Protein AF-0000000075280771 (afdb_homodimer)

Sequence (358 aa):
RLFVLLAMLYSGVSSSIVLQKMYGRITSPNFPNVYPNHKERIWNITVPKGYSVCIYFTHFNLELSYLCEYDYVKLSSGGRTLATLCGKDSTDTEEAPGNKTYVSVDNNLMVVFRSDYSNEKPFTGFEAFYAAEDIDECKQLFGGEPLCNHHCHNYVGGYYCSCRIGYTLHENKRTCTGERLFVLLAMLYSGVSSSIVLQKMYGRITSPNFPNVYPNHKERIWNITVPKGYSVCIYFTHFNLELSYLCEYDYVKLSSGGRTLATLCGKDSTDTEEAPGNKTYVSVDNNLMVVFRSDYSNEKPFTGFEAFYAAEDIDECKQLFGGEPLCNHHCHNYVGGYYCSCRIGYTLHENKRTCTGE

InterPro domains:
  IPR000152 EGF-type aspartate/asparagine hydroxylation site [PS00010] (152-163)
  IPR000742 EGF-like domain [PS01186] (161-176)
  IPR000742 EGF-like domain [SM00181] (137-177)
  IPR000859 CUB domain [PF00431] (19-130)
  IPR000859 CUB domain [PS01180] (13-133)
  IPR000859 CUB domain [SM00042] (13-133)
  IPR000859 CUB domain [cd00041] (23-132)
  IPR001881 EGF-like calcium-binding domain [SM00179] (134-177)
  IPR018097 EGF-like calcium-binding, conserved site [PS01187] (134-161)
  IPR035914 Spermadhesin, CUB domain superfamily [G3DSA:2.60.120.290] (13-135)
  IPR035914 Spermadhesin, CUB domain superfamily [SSF49854] (18-132)
  IPR049883 NOTCH1, EGF-like calcium-binding domain [PF07645] (134-176)

Foldseek 3Di:
DPPPPPPVPPVQDEDEDEAEDQKDKDWAPPPQWFHDASHKYKYKYFYAFQWKKKKAWPDAWADDDFLCPAWWKWKDAPRGTPATAGHRPDDPGHDHRPGHMDIHPGRIMMIMTHHHHDDPDRTRTTMMMMGIDGDFQQPDADVNHGQAPDDWADDRNDIFYDDDPQWDADPVRHDTDGD/DPPPPPPVPPVQDEDEDEAEDQKDKDWAPPPQWFHDASHKYKYKYFYAFQWKKKKAWPDAWADDDFLCPAWWKWKDAPRGTPDTAGHRPDDPGHDHRPGHMDIHPTRIMMIMTHHHHDDPDRTRTTMMMMGIDGDFQQPDADVNHGQAPDDWADDRNDIFYDDDPQWDQDPVRHDTDGD

Radius of gyration: 28.67 Å; Cα contacts (8 Å, |Δi|>4): 886; chains: 2; bounding box: 34×96×98 Å

Solvent-accessible surface area (backbone atoms only — not comparable to full-atom values): 19377 Å² total; per-residue (Å²): 135,84,78,76,76,76,72,72,75,74,71,52,61,70,49,77,45,82,41,68,56,60,52,50,77,49,63,38,64,63,51,81,38,56,43,68,59,39,32,35,42,34,37,43,38,37,44,60,76,39,26,24,39,33,36,34,49,85,39,56,31,39,53,70,41,80,71,33,70,52,27,28,39,35,35,30,27,82,90,36,78,76,44,64,28,19,16,59,61,59,57,98,69,32,40,27,66,63,89,46,73,48,70,33,77,34,33,35,34,36,39,36,38,38,32,40,87,75,73,95,61,88,36,36,28,35,33,33,42,38,20,42,36,69,42,61,56,65,79,40,65,51,96,86,31,66,61,30,71,67,38,61,46,57,32,78,50,35,68,52,49,50,49,55,92,66,37,42,67,39,92,85,52,28,48,60,43,76,112,136,84,80,76,76,74,73,71,75,75,71,51,60,69,48,77,44,82,40,69,58,59,52,50,79,48,64,37,64,63,51,81,39,57,44,68,59,38,33,35,41,35,38,44,38,35,45,60,76,39,24,25,39,34,36,35,49,85,40,57,30,39,52,70,40,80,72,33,70,52,27,30,41,34,36,31,26,82,90,36,78,74,44,62,29,19,17,60,61,59,56,97,73,33,41,28,66,62,90,46,73,46,69,33,80,35,32,36,35,37,41,36,39,37,31,41,86,75,72,96,61,88,36,34,28,35,35,34,41,37,22,42,37,68,41,60,57,64,78,40,65,52,94,86,32,66,60,29,69,65,38,60,45,57,31,78,49,34,68,52,50,49,49,54,90,67,37,40,66,39,94,84,53,28,49,60,42,75,113

pLDDT: mean 92.4, std 13.09, range [40.44, 98.81]

Nearest PDB structures (foldseek):
  1szb-assembly1_B  TM=9.466E-01  e=8.516E-24  Homo sapiens
  5ckm-assembly1_A-2  TM=9.499E-01  e=8.448E-22  Rattus norvegicus
  5cis-assembly1_A-2  TM=9.153E-01  e=1.383E-21  Rattus norvegicus
  4aqb-assembly1_A-2  TM=9.369E-01  e=1.052E-21  Homo sapiens
  3dem-assembly1_A  TM=9.492E-01  e=1.102E-19  Homo sapiens

Structure (mmCIF, N/CA/C/O backbone):
data_AF-0000000075280771-model_v1
#
loop_
_entity.id
_entity.type
_entity.pdbx_description
1 polymer 'Mannan-binding lectin serine protease 2'
#
loop_
_atom_site.group_PDB
_atom_site.id
_atom_site.type_symbol
_atom_site.label_atom_id
_atom_site.label_alt_id
_atom_site.label_comp_id
_atom_site.label_asym_id
_atom_site.label_entity_id
_atom_site.label_seq_id
_atom_site.pdbx_PDB_ins_code
_atom_site.Cartn_x
_atom_site.Cartn_y
_atom_site.Cartn_z
_atom_site.occupancy
_atom_site.B_iso_or_equiv
_atom_site.auth_seq_id
_atom_site.auth_comp_id
_atom_site.auth_asym_id
_atom_site.auth_atom_id
_atom_site.pdbx_PDB_model_num
ATOM 1 N N . ARG A 1 1 ? -1.318 47.344 50.656 1 40.44 1 ARG A N 1
ATOM 2 C CA . ARG A 1 1 ? -1.688 47.312 49.25 1 40.44 1 ARG A CA 1
ATOM 3 C C . ARG A 1 1 ? -1.491 45.906 48.656 1 40.44 1 ARG A C 1
ATOM 5 O O . ARG A 1 1 ? -0.358 45.469 48.469 1 40.44 1 ARG A O 1
ATOM 12 N N . LEU A 1 2 ? -2.391 44.938 49 1 42.03 2 LEU A N 1
ATOM 13 C CA . LEU A 1 2 ? -2.484 43.531 48.562 1 42.03 2 LEU A CA 1
ATOM 14 C C . LEU A 1 2 ? -2.652 43.469 47.031 1 42.03 2 LEU A C 1
ATOM 16 O O . LEU A 1 2 ? -3.65 43.938 46.5 1 42.03 2 LEU A O 1
ATOM 20 N N . PHE A 1 3 ? -1.61 43.469 46.25 1 42.06 3 PHE A N 1
ATOM 21 C CA . PHE A 1 3 ? -1.646 43.219 44.812 1 42.06 3 PHE A CA 1
ATOM 22 C C . PHE A 1 3 ? -2.25 41.844 44.5 1 42.06 3 PHE A C 1
ATOM 24 O O . PHE A 1 3 ? -1.652 40.812 44.781 1 42.06 3 PHE A O 1
ATOM 31 N N . VAL A 1 4 ? -3.555 41.656 44.5 1 44.38 4 VAL A N 1
ATOM 32 C CA . VAL A 1 4 ? -4.211 40.469 43.969 1 44.38 4 VAL A CA 1
ATOM 33 C C . VAL A 1 4 ? -3.82 40.312 42.5 1 44.38 4 VAL A C 1
ATOM 35 O O . VAL A 1 4 ? -4.129 41.156 41.656 1 44.38 4 VAL A O 1
ATOM 38 N N . LEU A 1 5 ? -2.699 39.719 42.219 1 43.78 5 LEU A N 1
ATOM 39 C CA . LEU A 1 5 ? -2.402 39.219 40.906 1 43.78 5 LEU A CA 1
ATOM 40 C C . LEU A 1 5 ? -3.541 38.344 40.375 1 43.78 5 LEU A C 1
ATOM 42 O O . LEU A 1 5 ? -3.826 37.281 40.938 1 43.78 5 LEU A O 1
ATOM 46 N N . LEU A 1 6 ? -4.559 38.938 39.875 1 42.66 6 LEU A N 1
ATOM 47 C CA . LEU A 1 6 ? -5.562 38.219 39.094 1 42.66 6 LEU A CA 1
ATOM 48 C C . LEU A 1 6 ? -4.91 37.438 37.938 1 42.66 6 LEU A C 1
ATOM 50 O O . LEU A 1 6 ? -4.504 38.031 36.938 1 42.66 6 LEU A O 1
ATOM 54 N N . ALA A 1 7 ? -4.262 36.406 38.281 1 45.22 7 ALA A N 1
ATOM 55 C CA . ALA A 1 7 ? -3.936 35.469 37.219 1 45.22 7 ALA A CA 1
ATOM 56 C C . ALA A 1 7 ? -5.18 35.125 36.406 1 45.22 7 ALA A C 1
ATOM 58 O O . ALA A 1 7 ? -6.082 34.438 36.906 1 45.22 7 AL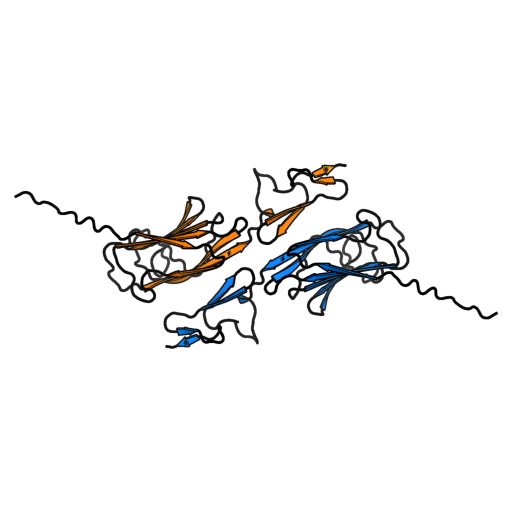A A O 1
ATOM 59 N N . MET A 1 8 ? -5.613 35.969 35.531 1 42.88 8 MET A N 1
ATOM 60 C CA . MET A 1 8 ? -6.602 35.531 34.562 1 42.88 8 MET A CA 1
ATOM 61 C C . MET A 1 8 ? -6.223 34.156 33.969 1 42.88 8 MET A C 1
ATOM 63 O O . MET A 1 8 ? -5.141 34 33.406 1 42.88 8 MET A O 1
ATOM 67 N N . LEU A 1 9 ? -6.578 33.094 34.531 1 44.91 9 LEU A N 1
ATOM 68 C CA . LEU A 1 9 ? -6.566 31.766 33.938 1 44.91 9 LEU A CA 1
ATOM 69 C C . LEU A 1 9 ? -7.133 31.828 32.5 1 44.91 9 LEU A C 1
ATOM 71 O O . LEU A 1 9 ? -8.344 31.953 32.312 1 44.91 9 LEU A O 1
ATOM 75 N N . TYR A 1 10 ? -6.492 32.562 31.547 1 47.56 10 TYR A N 1
ATOM 76 C CA . TYR A 1 10 ? -6.883 32.375 30.156 1 47.56 10 TYR A CA 1
ATOM 77 C C . TYR A 1 10 ? -7.059 30.875 29.844 1 47.56 10 TYR A C 1
ATOM 79 O O . TYR A 1 10 ? -6.09 30.125 29.859 1 47.56 10 TYR A O 1
ATOM 87 N N . SER A 1 11 ? -8.078 30.281 30.281 1 51.38 11 SER A N 1
ATOM 88 C CA . SER A 1 11 ? -8.453 28.922 29.891 1 51.38 11 SER A CA 1
ATOM 89 C C . SER A 1 11 ? -8.273 28.719 28.391 1 51.38 11 SER A C 1
ATOM 91 O O . SER A 1 11 ? -9.039 29.25 27.594 1 51.38 11 SER A O 1
ATOM 93 N N . GLY A 1 12 ? -7.094 28.734 27.953 1 61.47 12 GLY A N 1
ATOM 94 C CA . GLY A 1 12 ? -6.926 28.359 26.547 1 61.47 12 GLY A CA 1
ATOM 95 C C . GLY A 1 12 ? -7.926 27.328 26.078 1 61.47 12 GLY A C 1
ATOM 96 O O . GLY A 1 12 ? -8.344 26.469 26.859 1 61.47 12 GLY A O 1
ATOM 97 N N . VAL A 1 13 ? -8.867 27.578 25.141 1 76.81 13 VAL A N 1
ATOM 98 C CA . VAL A 1 13 ? -9.906 26.719 24.578 1 76.81 13 VAL A CA 1
ATOM 99 C C . VAL A 1 13 ? -9.258 25.531 23.859 1 76.81 13 VAL A C 1
ATOM 101 O O . VAL A 1 13 ? -8.461 25.719 22.938 1 76.81 13 VAL A O 1
ATOM 104 N N . SER A 1 14 ? -9.117 24.391 24.516 1 86.38 14 SER A N 1
ATOM 105 C CA . SER A 1 14 ? -8.688 23.125 23.922 1 86.38 14 SER A CA 1
ATOM 106 C C . SER A 1 14 ? -9.852 22.406 23.25 1 86.38 14 SER A C 1
ATOM 108 O O . SER A 1 14 ? -10.969 22.406 23.766 1 86.38 14 SER A O 1
ATOM 110 N N . SER A 1 15 ? -9.648 22.047 21.938 1 92.94 15 SER A N 1
ATOM 111 C CA . SER A 1 15 ? -10.648 21.25 21.219 1 92.94 15 SER A CA 1
ATOM 112 C C . SER A 1 15 ? -10.039 20 20.625 1 92.94 15 SER A C 1
ATOM 114 O O . SER A 1 15 ? -8.859 19.984 20.25 1 92.94 15 SER A O 1
ATOM 116 N N . SER A 1 16 ? -10.797 18.984 20.641 1 95.06 16 SER A N 1
ATOM 117 C CA . SER A 1 16 ? -10.344 17.703 20.078 1 95.06 16 SER A CA 1
ATOM 118 C C . SER A 1 16 ? -11.258 17.234 18.953 1 95.06 16 SER A C 1
ATOM 120 O O . SER A 1 16 ? -12.477 17.375 19.031 1 95.06 16 SER A O 1
ATOM 122 N N . ILE A 1 17 ? -10.641 16.797 17.891 1 96.56 17 ILE A N 1
ATOM 123 C CA . ILE A 1 17 ? -11.359 16.28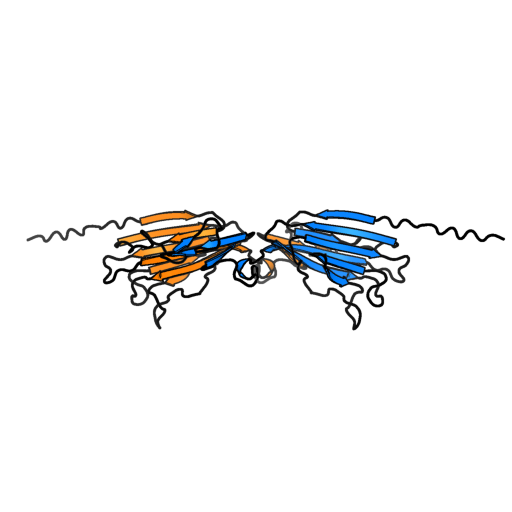1 16.734 1 96.56 17 ILE A CA 1
ATOM 124 C C . ILE A 1 17 ? -10.977 14.82 16.484 1 96.56 17 ILE A C 1
ATOM 126 O O . ILE A 1 17 ? -9.797 14.469 16.531 1 96.56 17 ILE A O 1
ATOM 130 N N . VAL A 1 18 ? -11.969 14.008 16.297 1 97 18 VAL A N 1
ATOM 131 C CA . VAL A 1 18 ? -11.734 12.602 15.984 1 97 18 VAL A CA 1
ATOM 132 C C . VAL A 1 18 ? -11.914 12.367 14.492 1 97 18 VAL A C 1
ATOM 134 O O . VAL A 1 18 ? -12.953 12.727 13.922 1 97 18 VAL A O 1
ATOM 137 N N . LEU A 1 19 ? -10.875 11.852 13.891 1 97.75 19 LEU A N 1
ATOM 138 C CA . LEU A 1 19 ? -10.906 11.531 12.469 1 97.75 19 LEU A CA 1
ATOM 139 C C . LEU A 1 19 ? -10.758 10.031 12.25 1 97.75 19 LEU A C 1
ATOM 141 O O . LEU A 1 19 ? -9.75 9.438 12.648 1 97.75 19 LEU A O 1
ATOM 145 N N . GLN A 1 20 ? -11.727 9.43 11.508 1 97.88 20 GLN A N 1
ATOM 146 C CA . GLN A 1 20 ? -11.727 7.977 11.359 1 97.88 20 GLN A CA 1
ATOM 147 C C . GLN A 1 20 ? -11.742 7.574 9.883 1 97.88 20 GLN A C 1
ATOM 149 O O . GLN A 1 20 ? -11.93 6.402 9.555 1 97.88 20 GLN A O 1
ATOM 154 N N . LYS A 1 21 ? -11.562 8.57 9.039 1 97.56 21 LYS A N 1
ATOM 155 C CA . LYS A 1 21 ? -11.523 8.273 7.609 1 97.56 21 LYS A CA 1
ATOM 156 C C . LYS A 1 21 ? -10.156 7.746 7.188 1 97.56 21 LYS A C 1
ATOM 158 O O . LYS A 1 21 ? -9.164 7.945 7.891 1 97.56 21 LYS A O 1
ATOM 163 N N . MET A 1 22 ? -10.07 7.121 6.023 1 97.75 22 MET A N 1
ATOM 164 C CA . MET A 1 22 ? -8.852 6.5 5.512 1 97.75 22 MET A CA 1
ATOM 165 C C . MET A 1 22 ? -7.867 7.555 5.02 1 97.75 22 MET A C 1
ATOM 167 O O . MET A 1 22 ? -6.695 7.254 4.777 1 97.75 22 MET A O 1
ATOM 171 N N . TYR A 1 23 ? -8.414 8.703 4.758 1 98.44 23 TYR A N 1
ATOM 172 C CA . TYR A 1 23 ? -7.594 9.844 4.359 1 98.44 23 TYR A CA 1
ATOM 173 C C . TYR A 1 23 ? -8.289 11.156 4.695 1 98.44 23 TYR A C 1
ATOM 175 O O . TYR A 1 23 ? -9.492 11.188 4.965 1 98.44 23 TYR A O 1
ATOM 183 N N . GLY A 1 24 ? -7.422 12.195 4.75 1 98.19 24 GLY A N 1
ATOM 184 C CA . GLY A 1 24 ? -8.055 13.461 5.094 1 98.19 24 GLY A CA 1
ATOM 185 C C . GLY A 1 24 ? -7.078 14.617 5.129 1 98.19 24 GLY A C 1
ATOM 186 O O . GLY A 1 24 ? -5.906 14.461 4.781 1 98.19 24 GLY A O 1
ATOM 187 N N . ARG A 1 25 ? -7.695 15.781 5.469 1 98 25 ARG A N 1
ATOM 188 C CA . ARG A 1 25 ? -7 17.062 5.52 1 98 25 ARG A CA 1
ATOM 189 C C . ARG A 1 25 ? -7.113 17.688 6.906 1 98 25 ARG A C 1
ATOM 191 O O . ARG A 1 25 ? -8.18 17.656 7.523 1 98 25 ARG A O 1
ATOM 198 N N . ILE A 1 26 ? -5.973 18.188 7.383 1 98.25 26 ILE A N 1
ATOM 199 C CA . ILE A 1 26 ? -5.938 18.906 8.648 1 98.25 26 ILE A CA 1
ATOM 200 C C . ILE A 1 26 ? -5.297 20.281 8.445 1 98.25 26 ILE A C 1
ATOM 202 O O . ILE A 1 26 ? -4.293 20.406 7.746 1 98.25 26 ILE A O 1
ATOM 206 N N . THR A 1 27 ? -5.914 21.266 9.125 1 98.44 27 THR A N 1
ATOM 207 C CA . THR A 1 27 ? -5.328 22.594 9.055 1 98.44 27 THR A CA 1
ATOM 208 C C . THR A 1 27 ? -5.328 23.266 10.422 1 98.44 27 THR A C 1
ATOM 210 O O . THR A 1 27 ? -6.133 22.922 11.289 1 98.44 27 THR A O 1
ATOM 213 N N . SER A 1 28 ? -4.391 24.203 10.586 1 98.25 28 SER A N 1
ATOM 214 C CA . SER A 1 28 ? -4.434 25.031 11.781 1 98.25 28 SER A CA 1
ATOM 215 C C . SER A 1 28 ? -5.703 25.875 11.828 1 98.25 28 SER A C 1
ATOM 217 O O . SER A 1 28 ? -6.332 26.109 10.797 1 98.25 28 SER A O 1
ATOM 219 N N . PRO A 1 29 ? -6.051 26.297 13.055 1 96.81 29 PRO A N 1
ATOM 220 C CA . PRO A 1 29 ? -7.223 27.172 13.148 1 96.81 29 PRO A CA 1
ATOM 221 C C . PRO A 1 29 ? -7.098 28.422 12.281 1 96.81 29 PRO A C 1
ATOM 223 O O . PRO A 1 29 ? -6.055 29.078 12.289 1 96.81 29 PRO A O 1
ATOM 226 N N . ASN A 1 30 ? -8.141 28.766 11.445 1 96.56 30 ASN A N 1
ATOM 227 C CA . ASN A 1 30 ? -8.258 29.969 10.617 1 96.56 30 ASN A CA 1
ATOM 228 C C . ASN A 1 30 ? -7.43 29.844 9.344 1 96.56 30 ASN A C 1
ATOM 230 O O . ASN A 1 30 ? -7.371 30.781 8.547 1 96.56 30 ASN A O 1
ATOM 234 N N . PHE A 1 31 ? -6.844 28.781 9.109 1 97.44 31 PHE A N 1
ATOM 235 C CA . PHE A 1 31 ? -6.055 28.609 7.891 1 97.44 31 PHE A CA 1
ATOM 236 C C . PHE A 1 31 ? -6.883 28.938 6.656 1 97.44 31 PHE A C 1
ATOM 238 O O . PHE A 1 31 ? -8.039 28.531 6.551 1 97.44 31 PHE A O 1
ATOM 245 N N . PRO A 1 32 ? -6.355 29.594 5.711 1 96.75 32 PRO A N 1
ATOM 246 C CA . PRO A 1 32 ? -4.961 29.984 5.477 1 96.75 32 PRO A CA 1
ATOM 247 C C . PRO A 1 32 ? -4.598 31.328 6.105 1 96.75 32 PRO A C 1
ATOM 249 O O . PRO A 1 32 ? -3.535 31.875 5.816 1 96.75 32 PRO A O 1
ATOM 252 N N . ASN A 1 33 ? -5.504 31.844 6.91 1 97 33 ASN A N 1
ATOM 253 C CA . ASN A 1 33 ? -5.199 33.062 7.637 1 97 33 ASN A CA 1
ATOM 254 C C . ASN A 1 33 ? -4.332 32.781 8.867 1 97 33 ASN A C 1
ATOM 256 O O . ASN A 1 33 ? -4.043 31.625 9.172 1 97 33 ASN A O 1
ATOM 260 N N . VAL A 1 34 ? -3.957 33.875 9.555 1 96.88 34 VAL A N 1
ATOM 261 C CA . VAL A 1 34 ? -3.105 33.781 10.734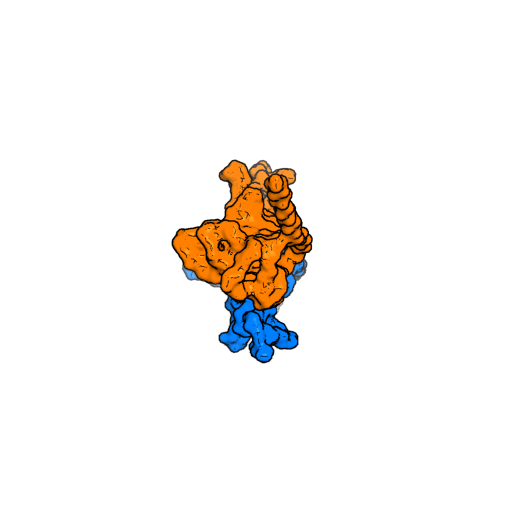 1 96.88 34 VAL A CA 1
ATOM 262 C C . VAL A 1 34 ? -3.814 32.969 11.82 1 96.88 34 VAL A C 1
ATOM 264 O O . VAL A 1 34 ? -5.008 33.188 12.07 1 96.88 34 VAL A O 1
ATOM 267 N N . TYR A 1 35 ? -3.033 32.031 12.477 1 97.06 35 TYR A N 1
ATOM 268 C CA . TYR A 1 35 ? -3.648 31.266 13.547 1 97.06 35 TYR A CA 1
ATOM 269 C C . TYR A 1 35 ? -3.693 32.062 14.844 1 97.06 35 TYR A C 1
ATOM 271 O O . TYR A 1 35 ? -2.83 32.906 15.086 1 97.06 35 TYR A O 1
ATOM 279 N N . PRO A 1 36 ? -4.727 31.781 15.711 1 95.19 36 PRO A N 1
ATOM 280 C CA . PRO A 1 36 ? -4.895 32.562 16.953 1 95.19 36 PRO A CA 1
ATOM 281 C C . PRO A 1 36 ? -3.895 32.156 18.031 1 95.19 36 PRO A C 1
ATOM 283 O O . PRO A 1 36 ? -3.289 31.094 17.953 1 95.19 36 PRO A O 1
ATOM 286 N N . ASN A 1 37 ? -3.777 33.031 19.047 1 94.5 37 ASN A N 1
ATOM 287 C CA . ASN A 1 37 ? -2.965 32.75 20.219 1 94.5 37 ASN A CA 1
ATOM 288 C C . ASN A 1 37 ? -3.746 31.969 21.266 1 94.5 37 ASN A C 1
ATOM 290 O O . ASN A 1 37 ? -4.977 31.906 21.219 1 94.5 37 ASN A O 1
ATOM 294 N N . HIS A 1 38 ? -2.938 31.344 22.109 1 93.94 38 HIS A N 1
ATOM 295 C CA . HIS A 1 38 ? -3.516 30.625 23.234 1 93.94 38 HIS A CA 1
ATOM 296 C C . HIS A 1 38 ? -4.535 29.594 22.766 1 93.94 38 HIS A C 1
ATOM 298 O O . HIS A 1 38 ? -5.66 29.547 23.266 1 93.94 38 HIS A O 1
ATOM 304 N N . LYS A 1 39 ? -4.148 28.844 21.828 1 94.94 39 LYS A N 1
ATOM 305 C CA . LYS A 1 39 ? -5.035 27.828 21.266 1 94.94 39 LYS A CA 1
ATOM 306 C C . LYS A 1 39 ? -4.391 26.453 21.312 1 94.94 39 LYS A C 1
ATOM 308 O O . LYS A 1 39 ? -3.168 26.328 21.188 1 94.94 39 LYS A O 1
ATOM 313 N N . GLU A 1 40 ? -5.156 25.5 21.594 1 96.5 40 GLU A N 1
ATOM 314 C CA . GLU A 1 40 ? -4.758 24.094 21.5 1 96.5 40 GLU A CA 1
ATOM 315 C C . GLU A 1 40 ? -5.793 23.281 20.734 1 96.5 40 GLU A C 1
ATOM 317 O O . GLU A 1 40 ? -6.988 23.359 21.016 1 96.5 40 GLU A O 1
ATOM 322 N N . ARG A 1 41 ? -5.363 22.609 19.719 1 97.75 41 ARG A N 1
ATOM 323 C CA . ARG A 1 41 ? -6.215 21.719 18.938 1 97.75 41 ARG A CA 1
ATOM 324 C C . ARG A 1 41 ? -5.586 20.344 18.812 1 97.75 41 ARG A C 1
ATOM 326 O O . ARG A 1 41 ? -4.406 20.219 18.469 1 97.75 41 ARG A O 1
ATOM 333 N N . ILE A 1 42 ? -6.418 19.328 19.047 1 98.12 42 ILE A N 1
ATOM 334 C CA . ILE A 1 42 ? -5.934 17.953 19 1 98.12 42 ILE A CA 1
ATOM 335 C C . ILE A 1 42 ? -6.727 17.156 17.969 1 98.12 42 ILE A C 1
ATOM 337 O O . ILE A 1 42 ? -7.961 17.156 17.984 1 98.12 42 ILE A O 1
ATOM 341 N N . TRP A 1 43 ? -6.027 16.578 17.047 1 98.56 43 TRP A N 1
ATOM 342 C CA . TRP A 1 43 ? -6.629 15.625 16.125 1 98.56 43 TRP A CA 1
ATOM 343 C C . TRP A 1 43 ? -6.227 14.195 16.484 1 98.56 43 TRP A C 1
ATOM 345 O O . TRP A 1 43 ? -5.039 13.875 16.531 1 98.56 43 TRP A O 1
ATOM 355 N N . ASN A 1 44 ? -7.211 13.445 16.719 1 98.44 44 ASN A N 1
ATOM 356 C CA . ASN A 1 44 ? -7.004 12.016 16.906 1 98.44 44 ASN A CA 1
ATOM 357 C C . ASN A 1 44 ? -7.402 11.219 15.672 1 98.44 44 ASN A C 1
ATOM 359 O O . ASN A 1 44 ? -8.586 10.984 15.43 1 98.44 44 ASN A O 1
ATOM 363 N N . ILE A 1 45 ? -6.387 10.82 14.93 1 98.69 45 ILE A N 1
ATOM 364 C CA . ILE A 1 45 ? -6.617 10.102 13.688 1 98.69 45 ILE A CA 1
ATOM 365 C C . ILE A 1 45 ? -6.527 8.594 13.938 1 98.69 45 ILE A C 1
ATOM 367 O O . ILE A 1 45 ? -5.539 8.109 14.5 1 98.69 45 ILE A O 1
ATOM 371 N N . THR A 1 46 ? -7.57 7.891 13.555 1 98.44 46 THR A N 1
ATOM 372 C CA . THR A 1 46 ? -7.582 6.438 13.695 1 98.44 46 THR A CA 1
ATOM 373 C C . THR A 1 46 ? -7.992 5.773 12.383 1 98.44 46 THR A C 1
ATOM 375 O O . THR A 1 46 ? -8.992 6.152 11.773 1 98.44 46 THR A O 1
ATOM 378 N N . VAL A 1 47 ? -7.156 4.84 11.938 1 98.38 47 VAL A N 1
ATOM 379 C CA . VAL A 1 47 ? -7.48 4.012 10.781 1 98.38 47 VAL A CA 1
ATOM 380 C C . VAL A 1 47 ? -7.648 2.557 11.219 1 98.38 47 VAL A C 1
ATOM 382 O O . VAL A 1 47 ? -7.355 2.207 12.367 1 98.38 47 VAL A O 1
ATOM 385 N N . PRO A 1 48 ? -8.18 1.723 10.383 1 97.5 48 PRO A N 1
ATOM 386 C CA . PRO A 1 48 ? -8.406 0.33 10.773 1 97.5 48 PRO A CA 1
ATOM 387 C C . PRO A 1 48 ? -7.105 -0.406 11.102 1 97.5 48 PRO A C 1
ATOM 389 O O . PRO A 1 48 ? -6.035 -0.019 10.625 1 97.5 48 PRO A O 1
ATOM 392 N N . LYS A 1 49 ? -7.285 -1.442 11.953 1 96.56 49 LYS A N 1
ATOM 393 C CA . LYS A 1 49 ? -6.137 -2.312 12.195 1 96.56 49 LYS A CA 1
ATOM 394 C C . LYS A 1 49 ? -5.566 -2.844 10.883 1 96.56 49 LYS A C 1
ATOM 396 O O . LYS A 1 49 ? -6.312 -3.117 9.938 1 96.56 49 LYS A O 1
ATOM 401 N N . GLY A 1 50 ? -4.238 -2.988 10.828 1 96.12 50 GLY A N 1
ATOM 402 C CA . GLY A 1 50 ? -3.582 -3.428 9.609 1 96.12 50 GLY A CA 1
ATOM 403 C C . GLY A 1 50 ? -3.062 -2.279 8.766 1 96.12 50 GLY A C 1
ATOM 404 O O . GLY A 1 50 ? -2.414 -2.498 7.738 1 96.12 50 GLY A O 1
ATOM 405 N N . TYR A 1 51 ? -3.391 -1.073 9.211 1 97.75 51 TYR A N 1
ATOM 406 C CA . TYR A 1 51 ? -2.912 0.125 8.531 1 97.75 51 TYR A CA 1
ATOM 407 C C . TYR A 1 51 ? -2.146 1.027 9.484 1 97.75 51 TYR A C 1
ATOM 409 O O . TYR A 1 51 ? -2.359 0.976 10.703 1 97.75 51 TYR A O 1
ATOM 417 N N . SER A 1 52 ? -1.262 1.805 8.914 1 97.62 52 SER A N 1
ATOM 418 C CA . SER A 1 52 ? -0.646 2.93 9.609 1 97.62 52 SER A CA 1
ATOM 419 C C . SER A 1 52 ? -1.089 4.262 9.016 1 97.62 52 SER A C 1
ATOM 421 O O . SER A 1 52 ? -1.637 4.297 7.91 1 97.62 52 SER A O 1
ATOM 423 N N . VAL A 1 53 ? -0.935 5.289 9.781 1 98.56 53 VAL A N 1
ATOM 424 C CA . VAL A 1 53 ? -1.289 6.621 9.305 1 98.56 53 VAL A CA 1
ATOM 425 C C . VAL A 1 53 ? -0.047 7.32 8.758 1 98.56 53 VAL A C 1
ATOM 427 O O . VAL A 1 53 ? 0.962 7.445 9.453 1 98.56 53 VAL A O 1
ATOM 430 N N . CYS A 1 54 ? -0.124 7.719 7.57 1 98.5 54 CYS A N 1
ATOM 431 C CA . CYS A 1 54 ? 0.916 8.523 6.938 1 98.5 54 CYS A CA 1
ATOM 432 C C . CYS A 1 54 ? 0.478 9.977 6.812 1 98.5 54 CYS A C 1
ATOM 434 O O . CYS A 1 54 ? -0.643 10.258 6.383 1 98.5 54 CYS A O 1
ATOM 436 N N . ILE A 1 55 ? 1.37 10.898 7.219 1 98.75 55 ILE A N 1
ATOM 437 C CA . ILE A 1 55 ? 0.971 12.297 7.172 1 98.75 55 ILE A CA 1
ATOM 438 C C . ILE A 1 55 ? 2.123 13.148 6.641 1 98.75 55 ILE A C 1
ATOM 440 O O . ILE A 1 55 ? 3.293 12.828 6.871 1 98.75 55 ILE A O 1
ATOM 444 N N . TYR A 1 56 ? 1.836 14.156 5.91 1 98.69 56 TYR A N 1
ATOM 445 C CA . TYR A 1 56 ? 2.809 15.117 5.418 1 98.69 56 TYR A CA 1
ATOM 446 C C . TYR A 1 56 ? 2.189 16.516 5.305 1 98.69 56 TYR A C 1
ATOM 448 O O . TYR A 1 56 ? 0.967 16.656 5.371 1 98.69 56 TYR A O 1
ATOM 456 N N . PHE A 1 57 ? 3.074 17.469 5.18 1 98.69 57 PHE A N 1
ATOM 457 C CA . PHE A 1 57 ? 2.615 18.859 5.211 1 98.69 57 PHE A CA 1
ATOM 458 C C . PHE A 1 57 ? 2.855 19.531 3.869 1 98.69 57 PHE A C 1
ATOM 460 O O . PHE A 1 57 ? 3.943 19.438 3.301 1 98.69 57 PHE A O 1
ATOM 467 N N . THR A 1 58 ? 1.782 20.219 3.387 1 98 58 THR A N 1
ATOM 468 C CA . THR A 1 58 ? 1.931 20.969 2.145 1 98 58 THR A CA 1
ATOM 469 C C . THR A 1 58 ? 2.203 22.438 2.43 1 98 58 THR A C 1
ATOM 471 O O . THR A 1 58 ? 2.641 23.172 1.544 1 98 58 THR A O 1
ATOM 474 N N . HIS A 1 59 ? 1.896 22.844 3.584 1 98 59 HIS A N 1
ATOM 475 C CA . HIS A 1 59 ? 2.189 24.188 4.07 1 98 59 HIS A CA 1
ATOM 476 C C . HIS A 1 59 ? 2.541 24.172 5.555 1 98 59 HIS A C 1
ATOM 478 O O . HIS A 1 59 ? 1.884 23.484 6.344 1 98 59 HIS A O 1
ATOM 484 N N . PHE A 1 60 ? 3.605 24.922 5.855 1 98.5 60 PHE A N 1
ATOM 485 C CA . PHE A 1 60 ? 3.996 24.984 7.258 1 98.5 60 PHE A CA 1
ATOM 486 C C . PHE A 1 60 ? 4.703 26.297 7.578 1 98.5 60 PHE A C 1
ATOM 488 O O . PHE A 1 60 ? 5.789 26.562 7.059 1 98.5 60 PHE A O 1
ATOM 495 N N . ASN A 1 61 ? 4.047 27.062 8.398 1 97.75 61 ASN A N 1
ATOM 496 C CA . ASN A 1 61 ? 4.547 28.375 8.789 1 97.75 61 ASN A CA 1
ATOM 497 C C . ASN A 1 61 ? 4.164 28.703 10.234 1 97.75 61 ASN A C 1
ATOM 499 O O . ASN A 1 61 ? 3.189 29.422 10.477 1 97.75 61 ASN A O 1
ATOM 503 N N . LEU A 1 62 ? 5 28.25 11.164 1 97.94 62 LEU A N 1
ATOM 504 C CA . LEU A 1 62 ? 4.773 28.5 12.586 1 97.94 62 LEU A CA 1
ATOM 505 C C . LEU A 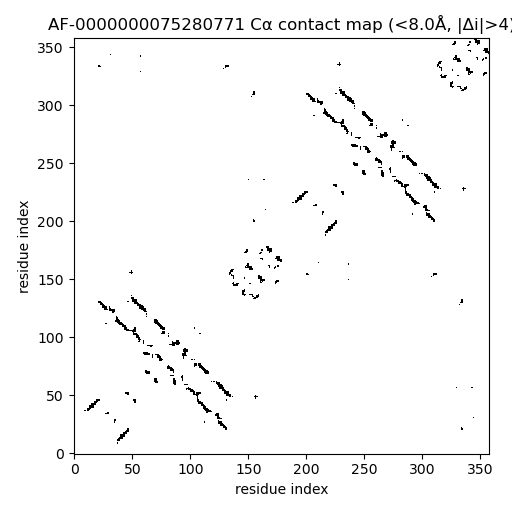1 62 ? 5.902 29.344 13.172 1 97.94 62 LEU A C 1
ATOM 507 O O . LEU A 1 62 ? 6.996 29.406 12.609 1 97.94 62 LEU A O 1
ATOM 511 N N . GLU A 1 63 ? 5.629 29.922 14.305 1 97.06 63 GLU A N 1
ATOM 512 C CA . GLU A 1 63 ? 6.645 30.688 15.008 1 97.06 63 GLU A CA 1
ATOM 513 C C . GLU A 1 63 ? 7.836 29.828 15.391 1 97.06 63 GLU A C 1
ATOM 515 O O . GLU A 1 63 ? 7.668 28.75 15.977 1 97.06 63 GLU A O 1
ATOM 520 N N . LEU A 1 64 ? 8.984 30.266 15.023 1 95.69 64 LEU A N 1
ATOM 521 C CA . LEU A 1 64 ? 10.211 29.562 15.391 1 95.69 64 LEU A CA 1
ATOM 522 C C . LEU A 1 64 ? 10.586 29.844 16.844 1 95.69 64 LEU A C 1
ATOM 524 O O . LEU A 1 64 ? 10.5 30.984 17.297 1 95.69 64 LEU A O 1
ATOM 528 N N . SER A 1 65 ? 10.883 28.844 17.578 1 95.12 65 SER A N 1
ATOM 529 C CA . SER A 1 65 ? 11.367 29 18.953 1 95.12 65 SER A CA 1
ATOM 530 C C . SER A 1 65 ? 12.344 27.891 19.312 1 95.12 65 SER A C 1
ATOM 532 O O . SER A 1 65 ? 12.305 26.797 18.734 1 95.12 65 SER A O 1
ATOM 534 N N . TYR A 1 66 ? 13.18 28.172 20.25 1 95.25 66 TYR A N 1
ATOM 535 C CA . TYR A 1 66 ? 14.156 27.188 20.703 1 95.25 66 TYR A CA 1
ATOM 536 C C . TYR A 1 66 ? 13.477 25.906 21.188 1 95.25 66 TYR A C 1
ATOM 538 O O . TYR A 1 66 ? 12.57 25.969 22.016 1 95.25 66 TYR A O 1
ATOM 546 N N . LEU A 1 67 ? 13.758 24.797 20.562 1 95.19 67 LEU A N 1
ATOM 547 C CA . LEU A 1 67 ? 13.25 23.469 20.875 1 95.19 67 LEU A CA 1
ATOM 548 C C . LEU A 1 67 ? 11.734 23.406 20.703 1 95.19 67 LEU A C 1
ATOM 550 O O . LEU A 1 67 ? 11.078 22.547 21.281 1 95.19 67 LEU A O 1
ATOM 554 N N . CYS A 1 68 ? 11.18 24.391 19.922 1 96.62 68 CYS A N 1
ATOM 555 C CA . CYS A 1 68 ? 9.75 24.469 19.656 1 96.62 68 CYS A CA 1
ATOM 556 C C . CYS A 1 68 ? 8.961 24.531 20.953 1 96.62 68 CYS A C 1
ATOM 558 O O . CYS A 1 68 ? 7.984 23.797 21.141 1 96.62 68 CYS A O 1
ATOM 560 N N . GLU A 1 69 ? 9.391 25.453 21.859 1 94.88 69 GLU A N 1
ATOM 561 C CA . GLU A 1 69 ? 8.789 25.562 23.188 1 94.88 69 GLU A CA 1
ATOM 562 C C . GLU A 1 69 ? 7.543 26.438 23.156 1 94.88 69 GLU A C 1
ATOM 564 O O . GLU A 1 69 ? 6.727 26.391 24.078 1 94.88 69 GLU A O 1
ATOM 569 N N . TYR A 1 70 ? 7.422 27.281 22.156 1 95.06 70 TYR A N 1
ATOM 570 C CA . TYR A 1 70 ? 6.273 28.172 22.062 1 95.06 70 TYR A CA 1
ATOM 571 C C . TYR A 1 70 ? 5.191 27.578 21.156 1 95.06 70 TYR A C 1
ATOM 573 O O . TYR A 1 70 ? 4.461 26.672 21.578 1 95.06 70 TYR A O 1
ATOM 581 N N . ASP A 1 71 ? 5.117 27.984 19.891 1 97.44 71 ASP A N 1
ATOM 582 C CA . ASP A 1 71 ? 4.148 27.375 18.984 1 97.44 71 ASP A CA 1
ATOM 583 C C . ASP A 1 71 ? 4.711 26.109 18.344 1 97.44 71 ASP A C 1
ATOM 585 O O . ASP A 1 71 ? 5.863 26.094 17.891 1 97.44 71 ASP A O 1
ATOM 589 N N . TYR A 1 72 ? 3.844 25.031 18.344 1 98.38 72 TYR A N 1
ATOM 590 C CA . TYR A 1 72 ? 4.363 23.812 17.734 1 98.38 72 TYR A CA 1
ATOM 591 C C . TYR A 1 72 ? 3.227 22.922 17.266 1 98.38 72 TYR A C 1
ATOM 593 O O . TYR A 1 72 ? 2.072 23.109 17.656 1 98.38 72 TYR A O 1
ATOM 601 N N . VAL A 1 73 ? 3.586 22.047 16.375 1 98.75 73 VAL A N 1
ATOM 602 C CA . VAL A 1 73 ? 2.789 20.875 16.031 1 98.75 73 VAL A CA 1
ATOM 603 C C . VAL A 1 73 ? 3.504 19.609 16.5 1 98.75 73 VAL A C 1
ATOM 605 O O . VAL A 1 73 ? 4.668 19.391 16.156 1 98.75 73 VAL A O 1
ATOM 608 N N . LYS A 1 74 ? 2.863 18.828 17.25 1 98.62 74 LYS A N 1
ATOM 609 C CA . LYS A 1 74 ? 3.449 17.609 17.766 1 98.62 74 LYS A CA 1
ATOM 610 C C . LYS A 1 74 ? 2.73 16.375 17.219 1 98.62 74 LYS A C 1
ATOM 612 O O . LYS A 1 74 ? 1.498 16.312 17.234 1 98.62 74 LYS A O 1
ATOM 617 N N . LEU A 1 75 ? 3.492 15.461 16.703 1 98.81 75 LEU A N 1
ATOM 618 C CA . LEU A 1 75 ? 2.992 14.172 16.234 1 98.81 75 LEU A CA 1
ATOM 619 C C . LEU A 1 75 ? 3.361 13.062 17.203 1 98.81 75 LEU A C 1
ATOM 621 O O . LEU A 1 75 ? 4.527 12.914 17.578 1 98.81 75 LEU A O 1
ATOM 625 N N . SER A 1 76 ? 2.363 12.359 17.609 1 98.62 76 SER A N 1
ATOM 626 C CA . SER A 1 76 ? 2.621 11.258 18.547 1 98.62 76 SER A CA 1
ATOM 627 C C . SER A 1 76 ? 1.862 10 18.125 1 98.62 76 SER A C 1
ATOM 629 O O . SER A 1 76 ? 0.757 10.086 17.594 1 98.62 76 SER A O 1
ATOM 631 N N . SER A 1 77 ? 2.455 8.875 18.359 1 98.06 77 SER A N 1
ATOM 632 C CA . SER A 1 77 ? 1.876 7.57 18.078 1 98.06 77 SER A CA 1
ATOM 633 C C . SER A 1 77 ? 2.465 6.488 18.984 1 98.06 77 SER A C 1
ATOM 635 O O . SER A 1 77 ? 3.666 6.488 19.25 1 98.06 77 SER A O 1
ATOM 637 N N . GLY A 1 78 ? 1.648 5.547 19.391 1 94.38 78 GLY A N 1
ATOM 638 C CA . GLY A 1 78 ? 2.123 4.449 20.219 1 94.38 78 GLY A CA 1
ATOM 639 C C . GLY A 1 78 ? 2.713 4.906 21.547 1 94.38 78 GLY A C 1
ATOM 640 O O . GLY A 1 78 ? 3.682 4.32 22.031 1 94.38 78 GLY A O 1
ATOM 641 N N . GLY A 1 79 ? 2.338 6.051 22 1 92.56 79 GLY A N 1
ATOM 642 C CA . GLY A 1 79 ? 2.812 6.566 23.266 1 92.56 79 GLY A CA 1
ATOM 643 C C . GLY A 1 79 ? 4.129 7.312 23.156 1 92.56 79 GLY A C 1
ATOM 644 O O . GLY A 1 79 ? 4.707 7.715 24.172 1 92.56 79 GLY A O 1
ATOM 645 N N . ARG A 1 80 ? 4.559 7.422 21.891 1 95.81 80 ARG A N 1
ATOM 646 C CA . ARG A 1 80 ? 5.824 8.117 21.688 1 95.81 80 ARG A CA 1
ATOM 647 C C . ARG A 1 80 ? 5.637 9.352 20.812 1 95.81 80 ARG A C 1
ATOM 649 O O . ARG A 1 80 ? 4.75 9.375 19.953 1 95.81 80 ARG A O 1
ATOM 656 N N . THR A 1 81 ? 6.484 10.312 21.078 1 97.69 81 THR A N 1
ATOM 657 C CA . THR A 1 81 ? 6.5 11.492 20.219 1 97.69 81 THR A CA 1
ATOM 658 C C . THR A 1 81 ? 7.312 11.234 18.953 1 97.69 81 THR A C 1
ATOM 660 O O . THR A 1 81 ? 8.484 10.852 19.031 1 97.69 81 THR A O 1
ATOM 663 N N . LEU A 1 82 ? 6.672 11.391 17.844 1 97.94 82 LEU A N 1
ATOM 664 C CA . LEU A 1 82 ? 7.355 11.188 16.578 1 97.94 82 LEU A CA 1
ATOM 665 C C . LEU A 1 82 ? 8.141 12.43 16.172 1 97.94 82 LEU A C 1
ATOM 667 O O . LEU A 1 82 ? 9.258 12.328 15.664 1 97.94 82 LEU A O 1
ATOM 671 N N . ALA A 1 83 ? 7.508 13.547 16.391 1 97.94 83 ALA A N 1
ATOM 672 C CA . ALA A 1 83 ? 8.148 14.805 16.016 1 97.94 83 ALA A CA 1
ATOM 673 C C . ALA A 1 83 ? 7.465 15.984 16.688 1 97.94 83 ALA A C 1
ATOM 675 O O . ALA A 1 83 ? 6.273 15.93 17 1 97.94 83 ALA A O 1
ATOM 676 N N . THR A 1 84 ? 8.203 16.938 17.016 1 98.56 84 THR A N 1
ATOM 677 C CA . THR A 1 84 ? 7.73 18.266 17.406 1 98.56 84 THR A CA 1
ATOM 678 C C . THR A 1 84 ? 8.219 19.328 16.422 1 98.56 84 THR A C 1
ATOM 680 O O . THR A 1 84 ? 9.422 19.547 16.281 1 98.56 84 THR A O 1
ATOM 683 N N . LEU A 1 85 ? 7.281 19.922 15.773 1 98.75 85 LEU A N 1
ATOM 684 C CA . LEU A 1 85 ? 7.625 20.719 14.602 1 98.75 85 LEU A CA 1
ATOM 685 C C . LEU A 1 85 ? 7.328 22.203 14.844 1 98.75 85 LEU A C 1
ATOM 687 O O . LEU A 1 85 ? 6.316 22.547 15.461 1 98.75 85 LEU A O 1
ATOM 691 N N . CYS A 1 86 ? 8.18 23.031 14.414 1 98.38 86 CYS A N 1
ATOM 692 C CA . CYS A 1 86 ? 7.957 24.469 14.445 1 98.38 86 CYS A CA 1
ATOM 693 C C . CYS A 1 86 ? 8.789 25.172 13.375 1 98.38 86 CYS A C 1
ATOM 695 O O . CYS A 1 86 ? 9.625 24.547 12.719 1 98.38 86 CYS A O 1
ATOM 697 N N . GLY A 1 87 ? 8.445 26.469 13.094 1 97.44 87 GLY A N 1
ATOM 698 C CA . GLY A 1 87 ? 9.188 27.266 12.125 1 97.44 87 GLY A CA 1
ATOM 699 C C . GLY A 1 87 ? 8.828 26.938 10.688 1 97.44 87 GLY A C 1
ATOM 700 O O . GLY A 1 87 ? 8.016 26.047 10.43 1 97.44 87 GLY A O 1
ATOM 701 N N . LYS A 1 88 ? 9.352 27.672 9.797 1 96.25 88 LYS A N 1
ATOM 702 C CA . LYS A 1 88 ? 9.164 27.438 8.367 1 96.25 88 LYS A CA 1
ATOM 703 C C . LYS A 1 88 ? 10.242 26.516 7.816 1 96.25 88 LYS A C 1
ATOM 705 O O . LYS A 1 88 ? 9.945 25.625 7.012 1 96.25 88 LYS A O 1
ATOM 710 N N . ASP A 1 89 ? 11.445 26.734 8.297 1 96.38 89 ASP A N 1
ATOM 711 C CA . ASP A 1 89 ? 12.594 25.938 7.898 1 96.38 89 ASP A CA 1
ATOM 712 C C . ASP A 1 89 ? 13.297 25.328 9.117 1 96.38 89 ASP A C 1
ATOM 714 O O . ASP A 1 89 ? 13.328 25.953 10.18 1 96.38 89 ASP A O 1
ATOM 718 N N . SER A 1 90 ? 13.844 24.078 8.836 1 95.56 90 SER A N 1
ATOM 719 C CA . SER A 1 90 ? 14.586 23.438 9.922 1 95.56 90 SER A CA 1
ATOM 720 C C . SER A 1 90 ? 15.883 24.188 10.211 1 95.56 90 SER A C 1
ATOM 722 O O . SER A 1 90 ? 16.469 24.797 9.312 1 95.56 90 SER A O 1
ATOM 724 N N . THR A 1 91 ? 16.234 24.188 11.398 1 95.75 91 THR A N 1
ATOM 725 C CA . THR A 1 91 ? 17.531 24.672 11.844 1 95.75 91 THR A CA 1
ATOM 726 C C . THR A 1 91 ? 18.297 23.562 12.57 1 95.75 91 THR A C 1
ATOM 728 O O . THR A 1 91 ? 17.906 22.391 12.523 1 95.75 91 THR A O 1
ATOM 731 N N . ASP A 1 92 ? 19.375 23.875 13.258 1 94.06 92 ASP A N 1
ATOM 732 C CA . ASP A 1 92 ? 20.188 22.906 13.992 1 94.06 92 ASP A CA 1
ATOM 733 C C . ASP A 1 92 ? 19.422 22.359 15.195 1 94.06 92 ASP A C 1
ATOM 735 O O . ASP A 1 92 ? 19.656 21.234 15.641 1 94.06 92 ASP A O 1
ATOM 739 N N . THR A 1 93 ? 18.469 23.203 15.633 1 95 93 THR A N 1
ATOM 740 C CA . THR A 1 93 ? 17.828 22.828 16.891 1 95 93 THR A CA 1
ATOM 741 C C . THR A 1 93 ? 16.328 22.562 16.672 1 95 93 THR A C 1
ATOM 743 O O . THR A 1 93 ? 15.703 21.844 17.453 1 95 93 THR A O 1
ATOM 746 N N . GLU A 1 94 ? 15.797 23.172 15.664 1 96 94 GLU A N 1
ATOM 747 C CA . GLU A 1 94 ? 14.359 23.047 15.422 1 96 94 GLU A CA 1
ATOM 748 C C . GLU A 1 94 ? 14.086 22.266 14.141 1 96 94 GLU A C 1
ATOM 750 O O . GLU A 1 94 ? 14.836 22.344 13.172 1 96 94 GLU A O 1
ATOM 755 N N . GLU A 1 95 ? 13.008 21.516 14.25 1 97.19 95 GLU A N 1
ATOM 756 C CA . GLU A 1 95 ? 12.617 20.734 13.086 1 97.19 95 GLU A CA 1
ATOM 757 C C . GLU A 1 95 ? 11.359 21.297 12.43 1 97.19 95 GLU A C 1
ATOM 759 O O . GLU A 1 95 ? 10.359 21.562 13.109 1 97.19 95 GLU A O 1
ATOM 764 N N . ALA A 1 96 ? 11.398 21.594 11.172 1 98.25 96 ALA A N 1
ATOM 765 C CA . ALA A 1 96 ? 10.258 21.812 10.289 1 98.25 96 ALA A CA 1
ATOM 766 C C . ALA A 1 96 ? 10.008 20.609 9.391 1 98.25 96 ALA A C 1
ATOM 768 O O . ALA A 1 96 ? 10.938 19.859 9.07 1 98.25 96 ALA A O 1
ATOM 769 N N . PRO A 1 97 ? 8.773 20.391 8.969 1 97.81 97 PRO A N 1
ATOM 770 C CA . PRO A 1 97 ? 8.469 19.141 8.281 1 97.81 97 PRO A CA 1
ATOM 771 C C . PRO A 1 97 ? 9.133 19.047 6.902 1 97.81 97 PRO A C 1
ATOM 773 O O . PRO A 1 97 ? 9.609 17.984 6.512 1 97.81 97 PRO A O 1
ATOM 776 N N . GLY A 1 98 ? 9.227 20.25 6.207 1 96.19 98 GLY A N 1
ATOM 777 C CA . GLY A 1 98 ? 9.727 20.172 4.84 1 96.19 98 GLY A CA 1
ATOM 778 C C . GLY A 1 98 ? 8.922 19.234 3.957 1 96.19 98 GLY A C 1
ATOM 779 O O . GLY A 1 98 ? 7.695 19.344 3.889 1 96.19 98 GLY A O 1
ATOM 780 N N . ASN A 1 99 ? 9.68 18.344 3.248 1 95.69 99 ASN A N 1
ATOM 781 C CA . ASN A 1 99 ? 9 17.391 2.375 1 95.69 99 ASN A CA 1
ATOM 782 C C . ASN A 1 99 ? 8.914 16 3.016 1 95.69 99 ASN A C 1
ATOM 784 O O . ASN A 1 99 ? 8.688 15.008 2.326 1 95.69 99 ASN A O 1
ATOM 788 N N . LYS A 1 100 ? 9.062 15.977 4.336 1 97.31 100 LYS A N 1
ATOM 789 C CA . LYS A 1 100 ? 9.086 14.703 5.043 1 97.31 100 LYS A CA 1
ATOM 790 C C . LYS A 1 100 ? 7.672 14.133 5.191 1 97.31 100 LYS A C 1
ATOM 792 O O . LYS A 1 100 ? 6.703 14.883 5.281 1 97.31 100 LYS A O 1
ATOM 797 N N . THR A 1 101 ? 7.66 12.836 5.156 1 98.31 101 THR A N 1
ATOM 798 C CA . THR A 1 101 ? 6.449 12.102 5.496 1 98.31 101 THR A CA 1
ATOM 799 C C . THR A 1 101 ? 6.617 11.375 6.828 1 98.31 101 THR A C 1
ATOM 801 O O . THR A 1 101 ? 7.668 10.781 7.094 1 98.31 101 THR A O 1
ATOM 804 N N . TYR A 1 102 ? 5.656 11.484 7.676 1 98.44 102 TYR A N 1
ATOM 805 C CA . TYR A 1 102 ? 5.691 10.82 8.977 1 98.44 102 TYR A CA 1
ATOM 806 C C . TYR A 1 102 ? 4.711 9.656 9.016 1 98.44 102 TYR A C 1
ATOM 808 O O . TYR A 1 102 ? 3.58 9.766 8.531 1 98.44 102 TYR A O 1
ATOM 816 N N . VAL A 1 103 ? 5.16 8.57 9.586 1 98.25 103 VAL A N 1
ATOM 817 C CA . VAL A 1 103 ? 4.336 7.371 9.633 1 98.25 103 VAL A CA 1
ATOM 818 C C . VAL A 1 103 ? 4.113 6.945 11.078 1 98.25 103 VAL A C 1
ATOM 820 O O . VAL A 1 103 ? 5.062 6.895 11.867 1 98.25 103 VAL A O 1
ATOM 823 N N . SER A 1 104 ? 2.908 6.652 11.406 1 98.31 104 SER A N 1
ATOM 824 C CA . SER A 1 104 ? 2.574 6.242 12.773 1 98.31 104 SER A CA 1
ATOM 825 C C . SER A 1 104 ? 3.117 4.852 13.078 1 98.31 104 SER A C 1
ATOM 827 O O . SER A 1 104 ? 3.35 4.055 12.164 1 98.31 104 SER A O 1
ATOM 829 N N . VAL A 1 105 ? 3.303 4.59 14.328 1 93.69 105 VAL A N 1
ATOM 830 C CA . VAL A 1 105 ? 3.799 3.291 14.773 1 93.69 105 VAL A CA 1
ATOM 831 C C . VAL A 1 105 ? 2.682 2.254 14.695 1 93.69 105 VAL A C 1
ATOM 833 O O . VAL A 1 105 ? 2.914 1.109 14.305 1 93.69 105 VAL A O 1
ATOM 836 N N . ASP A 1 106 ? 1.485 2.682 15.094 1 92.94 106 ASP A N 1
ATOM 837 C CA . ASP A 1 106 ? 0.293 1.843 15.023 1 92.94 106 ASP A CA 1
ATOM 838 C C . ASP A 1 106 ? -0.792 2.5 14.172 1 92.94 106 ASP A C 1
ATOM 840 O O . ASP A 1 106 ? -0.494 3.311 13.297 1 92.94 106 ASP A O 1
ATOM 844 N N . ASN A 1 107 ? -2.068 2.068 14.414 1 97.69 107 ASN A N 1
ATOM 845 C CA . ASN A 1 107 ? -3.133 2.568 13.547 1 97.69 107 ASN A CA 1
ATOM 846 C C . ASN A 1 107 ? -3.695 3.891 14.062 1 97.69 107 ASN A C 1
ATOM 848 O O . ASN A 1 107 ? -4.816 4.27 13.711 1 97.69 107 ASN A O 1
ATOM 852 N N . ASN A 1 108 ? -2.902 4.586 14.961 1 98.06 108 ASN A N 1
ATOM 853 C CA . ASN A 1 108 ? -3.354 5.848 15.539 1 98.06 108 ASN A CA 1
ATOM 854 C C . ASN A 1 108 ? -2.275 6.926 15.438 1 98.06 108 ASN A C 1
ATOM 856 O O . ASN A 1 108 ? -1.095 6.648 15.648 1 98.06 108 ASN A O 1
ATOM 860 N N . LEU A 1 109 ? -2.674 8.109 15.203 1 98.75 109 LEU A N 1
ATOM 861 C CA . LEU A 1 109 ? -1.791 9.273 15.18 1 98.75 109 LEU A CA 1
ATOM 862 C C . LEU A 1 109 ? -2.459 10.477 15.836 1 98.75 109 LEU A C 1
ATOM 864 O O . LEU A 1 109 ? -3.592 10.828 15.5 1 98.75 109 LEU A O 1
ATOM 868 N N . MET A 1 110 ? -1.84 10.969 16.766 1 98.69 110 MET A N 1
ATOM 869 C CA . MET A 1 110 ? -2.33 12.172 17.422 1 98.69 110 MET A CA 1
ATOM 870 C C . MET A 1 110 ? -1.55 13.398 16.953 1 98.69 110 MET A C 1
ATOM 872 O O . MET A 1 110 ? -0.319 13.414 17.016 1 98.69 110 MET A O 1
ATOM 876 N N . VAL A 1 111 ? -2.221 14.383 16.5 1 98.81 111 VAL A N 1
ATOM 877 C CA . VAL A 1 111 ? -1.634 15.648 16.078 1 98.81 111 VAL A CA 1
ATOM 878 C C . VAL A 1 111 ? -2.082 16.766 17.016 1 98.81 111 VAL A C 1
ATOM 880 O O . VAL A 1 111 ? -3.281 17 17.188 1 98.81 111 VAL A O 1
ATOM 883 N N . VAL A 1 112 ? -1.155 17.406 17.594 1 98.44 112 VAL A N 1
ATOM 884 C CA . VAL A 1 112 ? -1.473 18.484 18.531 1 98.44 112 VAL A CA 1
ATOM 885 C C . VAL A 1 112 ? -0.896 19.797 18.016 1 98.44 112 VAL A C 1
ATOM 887 O O . VAL A 1 112 ? 0.302 19.891 17.734 1 98.44 112 VAL A O 1
ATOM 890 N N . PHE A 1 113 ? -1.761 20.719 17.891 1 98.62 113 PHE A N 1
ATOM 891 C CA . PHE A 1 113 ? -1.328 22.094 17.672 1 98.62 113 PHE A CA 1
ATOM 892 C C . PHE A 1 113 ? -1.486 22.938 18.938 1 98.62 113 PHE A C 1
ATOM 894 O O . PHE A 1 113 ? -2.547 22.922 19.562 1 98.62 113 PHE A O 1
ATOM 901 N N . ARG A 1 114 ? -0.397 23.656 19.203 1 97.44 114 ARG A N 1
ATOM 902 C CA . ARG A 1 114 ? -0.442 24.547 20.344 1 97.44 114 ARG A CA 1
ATOM 903 C C . ARG A 1 114 ? 0.222 25.891 20.031 1 97.44 114 ARG A C 1
ATOM 905 O O . ARG A 1 114 ? 1.319 25.922 19.469 1 97.44 114 ARG A O 1
ATOM 912 N N . SER A 1 115 ? -0.517 26.938 20.359 1 96.62 115 SER A N 1
ATOM 913 C CA . SER A 1 115 ? 0.055 28.281 20.25 1 96.62 115 SER A CA 1
ATOM 914 C C . SER A 1 115 ? 0.125 28.953 21.625 1 96.62 115 SER A C 1
ATOM 916 O O . SER A 1 115 ? -0.783 28.812 22.438 1 96.62 115 SER A O 1
ATOM 918 N N . ASP A 1 116 ? 1.185 29.688 21.844 1 92.81 116 ASP A N 1
ATOM 919 C CA . ASP A 1 116 ? 1.351 30.375 23.125 1 92.81 116 ASP A CA 1
ATOM 920 C C . ASP A 1 116 ? 0.656 31.734 23.109 1 92.81 116 ASP A C 1
ATOM 922 O O . ASP A 1 116 ? -0.292 31.953 22.344 1 92.81 116 ASP A O 1
ATOM 926 N N . TYR A 1 117 ? 1.055 32.75 24.016 1 87.44 117 TYR A N 1
ATOM 927 C CA . TYR A 1 117 ? 0.302 33.969 24.328 1 87.44 117 TYR A CA 1
ATOM 928 C C . TYR A 1 117 ? 0.533 35.031 23.25 1 87.44 117 TYR A C 1
ATOM 930 O O . TYR A 1 117 ? -0.265 35.969 23.109 1 87.44 117 TYR A O 1
ATOM 938 N N . SER A 1 118 ? 1.583 34.969 22.422 1 83.94 118 SER A N 1
ATOM 939 C CA . SER A 1 118 ? 1.784 36.031 21.469 1 83.94 118 SER A CA 1
ATOM 940 C C . SER A 1 118 ? 2.643 35.562 20.297 1 83.94 118 SER A C 1
ATOM 942 O O . SER A 1 118 ? 3.471 34.656 20.438 1 83.94 118 SER A O 1
ATOM 944 N N . ASN A 1 119 ? 2.297 36.125 19.062 1 82 119 ASN A N 1
ATOM 945 C CA . ASN A 1 119 ? 3.131 36 17.875 1 82 119 ASN A CA 1
ATOM 946 C C . ASN A 1 119 ? 3.66 37.344 17.406 1 82 119 ASN A C 1
ATOM 948 O O . ASN A 1 119 ? 2.91 38.312 17.328 1 82 119 ASN A O 1
ATOM 952 N N . GLU A 1 120 ? 4.906 37.375 17.156 1 84.31 120 GLU A N 1
ATOM 953 C CA . GLU A 1 120 ? 5.516 38.625 16.688 1 84.31 120 GLU A CA 1
ATOM 954 C C . GLU A 1 120 ? 5.246 38.844 15.211 1 84.31 120 GLU A C 1
ATOM 956 O O . GLU A 1 120 ? 5.398 39.969 14.711 1 84.31 120 GLU A O 1
ATOM 961 N N . LYS A 1 121 ? 4.988 37.844 14.484 1 92.19 121 LYS A N 1
ATOM 962 C CA . LYS A 1 121 ? 4.734 37.906 13.047 1 92.19 121 LYS A CA 1
ATOM 963 C C . LYS A 1 121 ? 3.441 37.156 12.688 1 92.19 121 LYS A C 1
ATOM 965 O O . LYS A 1 121 ? 2.949 36.344 13.469 1 92.19 121 LYS A O 1
ATOM 970 N N . PRO A 1 122 ? 2.85 37.531 11.531 1 94.25 122 PRO A N 1
ATOM 971 C CA . PRO A 1 122 ? 1.618 36.875 11.094 1 94.25 122 P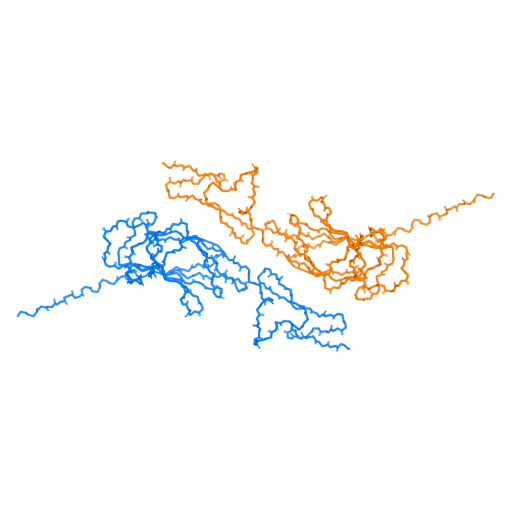RO A CA 1
ATOM 972 C C . PRO A 1 122 ? 1.869 35.469 10.523 1 94.25 122 PRO A C 1
ATOM 974 O O . PRO A 1 122 ? 1.916 35.281 9.305 1 94.25 122 PRO A O 1
ATOM 977 N N . PHE A 1 123 ? 1.922 34.5 11.305 1 96.88 123 PHE A N 1
ATOM 978 C CA . PHE A 1 123 ? 2.145 33.125 10.891 1 96.88 123 PHE A CA 1
ATOM 979 C C . PHE A 1 123 ? 0.843 32.469 10.43 1 96.88 123 PHE A C 1
ATOM 981 O O . PHE A 1 123 ? -0.167 32.531 11.133 1 96.88 123 PHE A O 1
ATOM 988 N N . THR A 1 124 ? 0.872 31.734 9.312 1 96.44 124 THR A N 1
ATOM 989 C CA . THR A 1 124 ? -0.353 31.281 8.664 1 96.44 124 THR A CA 1
ATOM 990 C C . THR A 1 124 ? -0.671 29.844 9.055 1 96.44 124 THR A C 1
ATOM 992 O O . THR A 1 124 ? -1.689 29.297 8.633 1 96.44 124 THR A O 1
ATOM 995 N N . GLY A 1 125 ? 0.161 29.219 9.781 1 98.19 125 GLY A N 1
ATOM 996 C CA . GLY A 1 125 ? -0.147 27.891 10.297 1 98.19 125 GLY A CA 1
ATOM 997 C C . GLY A 1 125 ? 0.309 26.781 9.383 1 98.19 125 GLY A C 1
ATOM 998 O O . GLY A 1 125 ? 1.446 26.781 8.906 1 98.19 125 GLY A O 1
ATOM 999 N N . PHE A 1 126 ? -0.568 25.75 9.305 1 98.75 126 PHE A N 1
ATOM 1000 C CA . PHE A 1 126 ? -0.132 24.594 8.531 1 98.75 126 PHE A CA 1
ATOM 1001 C C . PHE A 1 126 ? -1.315 23.922 7.855 1 98.75 126 PHE A C 1
ATOM 1003 O O . PHE A 1 126 ? -2.469 24.172 8.211 1 98.75 126 PHE A O 1
ATOM 1010 N N . GLU A 1 127 ? -1.011 23.188 6.816 1 98.69 127 GLU A N 1
ATOM 1011 C CA . GLU A 1 127 ? -1.898 22.266 6.109 1 98.69 127 GLU A CA 1
ATOM 1012 C C . GLU A 1 127 ? -1.255 20.891 5.945 1 98.69 127 GLU A C 1
ATOM 1014 O O . GLU A 1 127 ? -0.117 20.781 5.484 1 98.69 127 GLU A O 1
ATOM 1019 N N . ALA A 1 128 ? -1.942 19.891 6.402 1 98.81 128 ALA A N 1
ATOM 1020 C CA . ALA A 1 128 ? -1.413 18.531 6.328 1 98.81 128 ALA A CA 1
ATOM 1021 C C . ALA A 1 128 ? -2.439 17.578 5.73 1 98.81 128 ALA A C 1
ATOM 1023 O O . ALA A 1 128 ? -3.646 17.812 5.824 1 98.81 128 ALA A O 1
ATOM 1024 N N . PHE A 1 129 ? -1.923 16.578 5.113 1 98.75 129 PHE A N 1
ATOM 1025 C CA . PHE A 1 129 ? -2.75 15.508 4.574 1 98.75 129 PHE A CA 1
ATOM 1026 C C . PHE A 1 129 ? -2.295 14.156 5.113 1 98.75 129 PHE A C 1
ATOM 1028 O O . PHE A 1 129 ? -1.096 13.906 5.234 1 98.75 129 PHE A O 1
ATOM 1035 N N . TYR A 1 130 ? -3.271 13.328 5.441 1 98.81 130 TYR A N 1
ATOM 1036 C CA . TYR A 1 130 ? -2.926 11.984 5.895 1 98.81 130 TYR A CA 1
ATOM 1037 C C . TYR A 1 130 ? -3.639 10.93 5.059 1 98.81 130 TYR A C 1
ATOM 1039 O O . TYR A 1 130 ? -4.66 11.211 4.426 1 98.81 130 TYR A O 1
ATOM 1047 N N . ALA A 1 131 ? -3.059 9.727 5.055 1 98.69 131 ALA A N 1
ATOM 1048 C CA . ALA A 1 131 ? -3.65 8.562 4.398 1 98.69 131 ALA A CA 1
ATOM 1049 C C . ALA A 1 131 ? -3.236 7.27 5.098 1 98.69 131 ALA A C 1
ATOM 1051 O O . ALA A 1 131 ? -2.107 7.152 5.582 1 98.69 131 ALA A O 1
ATOM 1052 N N . ALA A 1 132 ? -4.176 6.352 5.066 1 98.38 132 ALA A N 1
ATOM 1053 C CA . ALA A 1 132 ? -3.859 5.016 5.562 1 98.38 132 ALA A CA 1
ATOM 1054 C C . ALA A 1 132 ? -2.914 4.289 4.609 1 98.38 132 ALA A C 1
ATOM 1056 O O . ALA A 1 132 ? -3.064 4.375 3.389 1 98.38 132 ALA A O 1
ATOM 1057 N N . GLU A 1 133 ? -1.976 3.682 5.211 1 96.94 133 GLU A N 1
ATOM 1058 C CA . GLU A 1 133 ? -1.053 2.848 4.449 1 96.94 133 GLU A CA 1
ATOM 1059 C C . GLU A 1 133 ? -1.033 1.418 4.98 1 96.94 133 GLU A C 1
ATOM 1061 O O . GLU A 1 133 ? -0.97 1.202 6.191 1 96.94 133 GLU A O 1
ATOM 1066 N N . ASP A 1 134 ? -1.102 0.474 4.047 1 96.81 134 ASP A N 1
ATOM 1067 C CA . ASP A 1 134 ? -1.08 -0.925 4.465 1 96.81 134 ASP A CA 1
ATOM 1068 C C . ASP A 1 134 ? 0.229 -1.269 5.172 1 96.81 134 ASP A C 1
ATOM 1070 O O . ASP A 1 134 ? 1.309 -0.897 4.707 1 96.81 134 ASP A O 1
ATOM 1074 N N . ILE A 1 135 ? 0.093 -1.968 6.266 1 95.38 135 ILE A N 1
ATOM 1075 C CA . ILE A 1 135 ? 1.259 -2.514 6.953 1 95.38 135 ILE A CA 1
ATOM 1076 C C . ILE A 1 135 ? 1.581 -3.9 6.398 1 95.38 135 ILE A C 1
ATOM 1078 O O . ILE A 1 135 ? 0.684 -4.73 6.223 1 95.38 135 ILE A O 1
ATOM 1082 N N . ASP A 1 136 ? 2.867 -4.117 6.09 1 94.88 136 ASP A N 1
ATOM 1083 C CA . ASP A 1 136 ? 3.275 -5.473 5.734 1 94.88 136 ASP A CA 1
ATOM 1084 C C . ASP A 1 136 ? 3.6 -6.293 6.977 1 94.88 136 ASP A C 1
ATOM 1086 O O . ASP A 1 136 ? 4.742 -6.312 7.434 1 94.88 136 ASP A O 1
ATOM 1090 N N . GLU A 1 137 ? 2.725 -6.977 7.441 1 94.62 137 GLU A N 1
ATOM 1091 C CA . GLU A 1 137 ? 2.85 -7.742 8.68 1 94.62 137 GLU A CA 1
ATOM 1092 C C . GLU A 1 137 ? 3.912 -8.828 8.547 1 94.62 137 GLU A C 1
ATOM 1094 O O . GLU A 1 137 ? 4.5 -9.25 9.547 1 94.62 137 GLU A O 1
ATOM 1099 N N . CYS A 1 138 ? 4.125 -9.219 7.316 1 95.62 138 CYS A N 1
ATOM 1100 C CA . CYS A 1 138 ? 5.066 -10.312 7.082 1 95.62 138 CYS A CA 1
ATOM 1101 C C . CYS A 1 138 ? 6.5 -9.859 7.344 1 95.62 138 CYS A C 1
ATOM 1103 O O . CYS A 1 138 ? 7.398 -10.688 7.488 1 95.62 138 CYS A O 1
ATOM 1105 N N . LYS A 1 139 ? 6.719 -8.609 7.371 1 93.5 139 LYS A N 1
ATOM 1106 C CA . LYS A 1 139 ? 8.047 -8.062 7.645 1 93.5 139 LYS A CA 1
ATOM 1107 C C . LYS A 1 139 ? 8.25 -7.848 9.141 1 93.5 139 LYS A C 1
ATOM 1109 O O . LYS A 1 139 ? 9.352 -7.496 9.57 1 93.5 139 LYS A O 1
ATOM 1114 N N . GLN A 1 140 ? 7.242 -8.023 9.867 1 88.31 140 GLN A N 1
ATOM 1115 C CA . GLN A 1 140 ? 7.328 -7.828 11.305 1 88.31 140 GLN A CA 1
ATOM 1116 C C . GLN A 1 140 ? 7.672 -9.133 12.023 1 88.31 140 GLN A C 1
ATOM 1118 O O . GLN A 1 140 ? 7.445 -10.219 11.484 1 88.31 140 GLN A O 1
ATOM 1123 N N . LEU A 1 141 ? 8.273 -8.977 13.172 1 86.31 141 LEU A N 1
ATOM 1124 C CA . LEU A 1 141 ? 8.609 -10.141 13.984 1 86.31 141 LEU A CA 1
ATOM 1125 C C . LEU A 1 141 ? 7.625 -10.289 15.141 1 86.31 141 LEU A C 1
ATOM 1127 O O . LEU A 1 141 ? 7.086 -9.297 15.641 1 86.31 141 LEU A O 1
ATOM 1131 N N . PHE A 1 142 ? 7.312 -11.469 15.43 1 81.62 142 PHE A N 1
ATOM 1132 C CA . PHE A 1 142 ? 6.508 -11.82 16.594 1 81.62 142 PHE A CA 1
ATOM 1133 C C . PHE A 1 142 ? 7.352 -12.523 17.641 1 81.62 142 PHE A C 1
ATOM 1135 O O . PHE A 1 142 ? 7.668 -13.711 17.5 1 81.62 142 PHE A O 1
ATOM 1142 N N . GLY A 1 143 ? 7.691 -11.742 18.688 1 83.81 143 GLY A N 1
ATOM 1143 C CA . GLY A 1 143 ? 8.555 -12.336 19.703 1 83.81 143 GLY A CA 1
ATOM 1144 C C . GLY A 1 143 ? 9.898 -12.773 19.141 1 83.81 143 GLY A C 1
ATOM 1145 O O . GLY A 1 143 ? 10.383 -13.859 19.469 1 83.81 143 GLY A O 1
ATOM 1146 N N . GLY A 1 144 ? 10.414 -12.094 18.109 1 87.06 144 GLY A N 1
ATOM 1147 C CA . GLY A 1 144 ? 11.719 -12.391 17.547 1 87.06 144 GLY A CA 1
ATOM 1148 C C . GLY A 1 144 ? 11.672 -13.422 16.422 1 87.06 144 GLY A C 1
ATOM 1149 O O . GLY A 1 144 ? 12.695 -13.742 15.828 1 87.06 144 GLY A O 1
ATOM 1150 N N . GLU A 1 145 ? 10.5 -13.898 16.266 1 89.38 145 GLU A N 1
ATOM 1151 C CA . GLU A 1 145 ? 10.328 -14.898 15.227 1 89.38 145 GLU A CA 1
ATOM 1152 C C . GLU A 1 145 ? 9.383 -14.398 14.133 1 89.38 145 GLU A C 1
ATOM 1154 O O . GLU A 1 145 ? 8.555 -13.523 14.375 1 89.38 145 GLU A O 1
ATOM 1159 N N . PRO A 1 146 ? 9.578 -15.062 12.977 1 91 146 PRO A N 1
ATOM 1160 C CA . PRO A 1 146 ? 8.617 -14.703 11.93 1 91 146 PRO A CA 1
ATOM 1161 C C . PRO A 1 146 ? 7.176 -15.039 12.305 1 91 146 PRO A C 1
ATOM 1163 O O . PRO A 1 146 ? 6.938 -15.969 13.086 1 91 146 PRO A O 1
ATOM 1166 N N . LEU A 1 147 ? 6.277 -14.266 11.766 1 93.06 147 LEU A N 1
ATOM 1167 C CA . LEU A 1 147 ? 4.855 -14.438 12.047 1 93.06 147 LEU A CA 1
ATOM 1168 C C . LEU A 1 147 ? 4.383 -15.82 11.617 1 93.06 147 LEU A C 1
ATOM 1170 O O . LEU A 1 147 ? 3.541 -16.438 12.289 1 93.06 147 LEU A O 1
ATOM 1174 N N . CYS A 1 148 ? 4.902 -16.266 10.438 1 95.62 148 CYS A N 1
ATOM 1175 C CA . CYS A 1 148 ? 4.5 -17.562 9.891 1 95.62 148 CYS A CA 1
ATOM 1176 C C . CYS A 1 148 ? 5.68 -18.516 9.836 1 95.62 148 CYS A C 1
ATOM 1178 O O . CYS A 1 148 ? 6.801 -18.125 9.516 1 95.62 148 CYS A O 1
ATOM 1180 N N . ASN A 1 149 ? 5.465 -19.828 10.055 1 93.62 149 ASN A N 1
ATOM 1181 C CA . ASN A 1 149 ? 6.508 -20.844 9.992 1 93.62 149 ASN A CA 1
ATOM 1182 C C . ASN A 1 149 ? 7.055 -21 8.578 1 93.62 149 ASN A C 1
ATOM 1184 O O . ASN A 1 149 ? 8.266 -21.125 8.391 1 93.62 149 ASN A O 1
ATOM 1188 N N . HIS A 1 150 ? 6.164 -21.047 7.59 1 95.81 150 HIS A N 1
ATOM 1189 C CA . HIS A 1 150 ? 6.594 -21.344 6.23 1 95.81 150 HIS A CA 1
ATOM 1190 C C . HIS A 1 150 ? 6.387 -20.156 5.309 1 95.81 150 HIS A C 1
ATOM 1192 O O . HIS A 1 150 ? 7.32 -19.391 5.059 1 95.81 150 HIS A O 1
ATOM 1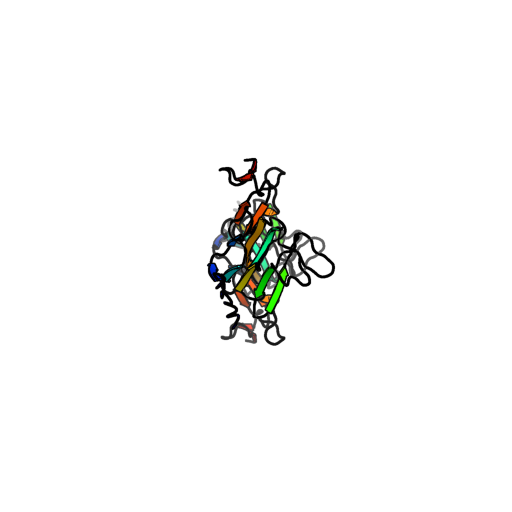198 N N . HIS A 1 151 ? 5.133 -19.875 4.941 1 97.12 151 HIS A N 1
ATOM 1199 C CA . HIS A 1 151 ? 4.859 -18.781 4.016 1 97.12 151 HIS A CA 1
ATOM 1200 C C . HIS A 1 151 ? 3.961 -17.734 4.656 1 97.12 151 HIS A C 1
ATOM 1202 O O . HIS A 1 151 ? 2.916 -18.062 5.223 1 97.12 151 HIS A O 1
ATOM 1208 N N . CYS A 1 152 ? 4.367 -16.5 4.605 1 97.5 152 CYS A N 1
ATOM 1209 C CA . CYS A 1 152 ? 3.568 -15.359 5.031 1 97.5 152 CYS A CA 1
ATOM 1210 C C . CYS A 1 152 ? 3.072 -14.562 3.832 1 97.5 152 CYS A C 1
ATOM 1212 O O . CYS A 1 152 ? 3.861 -14.188 2.965 1 97.5 152 CYS A O 1
ATOM 1214 N N . HIS A 1 153 ? 1.74 -14.281 3.758 1 97.88 153 HIS A N 1
ATOM 1215 C CA . HIS A 1 153 ? 1.14 -13.578 2.631 1 97.88 153 HIS A CA 1
ATOM 1216 C C . HIS A 1 153 ? 0.487 -12.273 3.08 1 97.88 153 HIS A C 1
ATOM 1218 O O . HIS A 1 153 ? -0.556 -12.297 3.738 1 97.88 153 HIS A O 1
ATOM 1224 N N . ASN A 1 154 ? 1.093 -11.211 2.703 1 97.56 154 ASN A N 1
ATOM 1225 C CA . ASN A 1 154 ? 0.538 -9.898 3.021 1 97.56 154 ASN A CA 1
ATOM 1226 C C . ASN A 1 154 ? -0.558 -9.5 2.037 1 97.56 154 ASN A C 1
ATOM 1228 O O . ASN A 1 154 ? -0.427 -9.719 0.833 1 97.56 154 ASN A O 1
ATOM 1232 N N . TYR A 1 155 ? -1.632 -8.938 2.535 1 97.31 155 TYR A N 1
ATOM 1233 C CA . TYR A 1 155 ? -2.654 -8.273 1.734 1 97.31 155 TYR A CA 1
ATOM 1234 C C . TYR A 1 155 ? -3.115 -6.984 2.4 1 97.31 155 TYR A C 1
ATOM 1236 O O . TYR A 1 155 ? -2.822 -6.746 3.574 1 97.31 155 TYR A O 1
ATOM 1244 N N . VAL A 1 156 ? -3.744 -6.121 1.641 1 96.19 156 VAL A N 1
ATOM 1245 C CA . VAL A 1 156 ? -4.199 -4.84 2.172 1 96.19 156 VAL A CA 1
ATOM 1246 C C . VAL A 1 156 ? -5.07 -5.07 3.406 1 96.19 156 VAL A C 1
ATOM 1248 O O . VAL A 1 156 ? -6.156 -5.648 3.309 1 96.19 156 VAL A O 1
ATOM 1251 N N . GLY A 1 157 ? -4.57 -4.652 4.594 1 95.38 157 GLY A N 1
ATOM 1252 C CA . GLY A 1 157 ? -5.355 -4.719 5.816 1 95.38 157 GLY A CA 1
ATOM 1253 C C . GLY A 1 157 ? -5.086 -5.969 6.633 1 95.38 157 GLY A C 1
ATOM 1254 O O . GLY A 1 157 ? -5.672 -6.16 7.699 1 95.38 157 GLY A O 1
ATOM 1255 N N . GLY A 1 158 ? -4.152 -6.848 6.043 1 96.12 158 GLY A N 1
ATOM 1256 C CA . GLY A 1 158 ? -3.936 -8.055 6.832 1 96.12 158 GLY A CA 1
ATOM 1257 C C . GLY A 1 158 ? -2.898 -8.984 6.227 1 96.12 158 GLY A C 1
ATOM 1258 O O . GLY A 1 158 ? -2.088 -8.562 5.398 1 96.12 158 GLY A O 1
ATOM 1259 N N . TYR A 1 159 ? -2.889 -10.242 6.84 1 96.88 159 TYR A N 1
ATOM 1260 C CA . TYR A 1 159 ? -1.986 -11.289 6.379 1 96.88 159 TYR A CA 1
ATOM 1261 C C . TYR A 1 159 ? -2.553 -12.672 6.688 1 96.88 159 TYR A C 1
ATOM 1263 O O . TYR A 1 159 ? -3.516 -12.797 7.445 1 96.88 159 TYR A O 1
ATOM 1271 N N . TYR A 1 160 ? -2.09 -13.656 6.031 1 97.25 160 TYR A N 1
ATOM 1272 C CA . TYR A 1 160 ? -2.367 -15.047 6.398 1 97.25 160 TYR A CA 1
ATOM 1273 C C . TYR A 1 160 ? -1.17 -15.938 6.102 1 97.25 160 TYR A C 1
ATOM 1275 O O . TYR A 1 160 ? -0.232 -15.523 5.418 1 97.25 160 TYR A O 1
ATOM 1283 N N . CYS A 1 161 ? -1.165 -17.125 6.727 1 97.62 161 CYS A N 1
ATOM 1284 C CA . CYS A 1 161 ? -0.052 -18.062 6.578 1 97.62 161 CYS A CA 1
ATOM 1285 C C . CYS A 1 161 ? -0.474 -19.297 5.789 1 97.62 161 CYS A C 1
ATOM 1287 O O . CYS A 1 161 ? -1.654 -19.641 5.766 1 97.62 161 CYS A O 1
ATOM 1289 N N . SER A 1 162 ? 0.486 -19.844 5.09 1 97.31 162 SER A N 1
ATOM 1290 C CA . SER A 1 162 ? 0.295 -21.141 4.445 1 97.31 162 SER A CA 1
ATOM 1291 C C . SER A 1 162 ? 1.521 -22.031 4.621 1 97.31 162 SER A C 1
ATOM 1293 O O . SER A 1 162 ? 2.572 -21.562 5.066 1 97.31 162 SER A O 1
ATOM 1295 N N . CYS A 1 163 ? 1.3 -23.312 4.398 1 97.38 163 CYS A N 1
ATOM 1296 C CA . CYS A 1 163 ? 2.371 -24.281 4.633 1 97.38 163 CYS A CA 1
ATOM 1297 C C . CYS A 1 163 ? 2.85 -24.891 3.322 1 97.38 163 CYS A C 1
ATOM 1299 O O . CYS A 1 163 ? 2.104 -24.938 2.342 1 97.38 163 CYS A O 1
ATOM 1301 N N . ARG A 1 164 ? 4.055 -25.359 3.338 1 95.94 164 ARG A N 1
ATOM 1302 C CA . ARG A 1 164 ? 4.605 -26.141 2.234 1 95.94 164 ARG A CA 1
ATOM 1303 C C . ARG A 1 164 ? 3.852 -27.453 2.061 1 95.94 164 ARG A C 1
ATOM 1305 O O . ARG A 1 164 ? 3.148 -27.891 2.971 1 95.94 164 ARG A O 1
ATOM 1312 N N . ILE A 1 165 ? 4.051 -27.969 0.863 1 93.75 165 ILE A N 1
ATOM 1313 C CA . ILE A 1 165 ? 3.43 -29.266 0.586 1 93.75 165 ILE A CA 1
ATOM 1314 C C . ILE A 1 165 ? 3.852 -30.281 1.647 1 93.75 165 ILE A C 1
ATOM 1316 O O . ILE A 1 165 ? 5.027 -30.344 2.016 1 93.75 165 ILE A O 1
ATOM 1320 N N . GLY A 1 166 ? 2.906 -31.094 2.1 1 94 166 GLY A N 1
ATOM 1321 C CA . GLY A 1 166 ? 3.205 -32.125 3.086 1 94 166 GLY A CA 1
ATOM 1322 C C . GLY A 1 166 ? 3.047 -31.641 4.516 1 94 166 GLY A C 1
ATOM 1323 O O . GLY A 1 166 ? 3.26 -32.406 5.461 1 94 166 GLY A O 1
ATOM 1324 N N . TYR A 1 167 ? 2.768 -30.359 4.703 1 96.5 167 TYR A N 1
ATOM 1325 C CA . TYR A 1 167 ? 2.559 -29.797 6.027 1 96.5 167 TYR A CA 1
ATOM 1326 C C . TYR A 1 167 ? 1.14 -29.25 6.172 1 96.5 167 TYR A C 1
ATOM 1328 O O . TYR A 1 167 ? 0.489 -28.922 5.18 1 96.5 167 TYR A O 1
ATOM 1336 N N . THR A 1 168 ? 0.685 -29.203 7.426 1 95.88 168 THR A N 1
ATOM 1337 C CA . THR A 1 168 ? -0.655 -28.703 7.703 1 95.88 168 THR A CA 1
ATOM 1338 C C . THR A 1 168 ? -0.596 -27.516 8.656 1 95.88 168 THR A C 1
ATOM 1340 O O . THR A 1 168 ? 0.154 -27.531 9.633 1 95.88 168 THR A O 1
ATOM 1343 N N . LEU A 1 169 ? -1.397 -26.547 8.289 1 95.81 169 LEU A N 1
ATOM 1344 C CA . LEU A 1 169 ? -1.462 -25.344 9.117 1 95.81 169 LEU A CA 1
ATOM 1345 C C . LEU A 1 169 ? -2.275 -25.594 10.375 1 95.81 169 LEU A C 1
ATOM 1347 O O . LEU A 1 169 ? -3.406 -26.078 10.305 1 95.81 169 LEU A O 1
ATOM 1351 N N . HIS A 1 170 ? -1.812 -25.188 11.469 1 94.81 170 HIS A N 1
ATOM 1352 C CA . HIS A 1 170 ? -2.479 -25.422 12.742 1 94.81 170 HIS A CA 1
ATOM 1353 C C . HIS A 1 170 ? -3.57 -24.391 12.992 1 94.81 170 HIS A C 1
ATOM 1355 O O . HIS A 1 170 ? -3.695 -23.422 12.242 1 94.81 170 HIS A O 1
ATOM 1361 N N . GLU A 1 171 ? -4.305 -24.578 14.031 1 93.56 171 GLU A N 1
ATOM 1362 C CA . GLU A 1 171 ? -5.441 -23.734 14.383 1 93.56 171 GLU A CA 1
ATOM 1363 C C . GLU A 1 171 ? -4.992 -22.328 14.75 1 93.56 171 GLU A C 1
ATOM 1365 O O . GLU A 1 171 ? -5.742 -21.375 14.578 1 93.56 171 GLU A O 1
ATOM 1370 N N . ASN A 1 172 ? -3.744 -22.234 15.227 1 91.5 172 ASN A N 1
ATOM 1371 C CA . ASN A 1 172 ? -3.232 -20.922 15.57 1 91.5 172 ASN A CA 1
ATOM 1372 C C . ASN A 1 172 ? -2.961 -20.078 14.328 1 91.5 172 ASN A C 1
ATOM 1374 O O . ASN A 1 172 ? -2.566 -18.922 14.43 1 91.5 172 ASN A O 1
ATOM 1378 N N . LYS A 1 173 ? -3.012 -20.734 13.156 1 93.31 173 LYS A N 1
ATOM 1379 C CA . LYS A 1 173 ? -2.932 -20.094 11.844 1 93.31 173 LYS A CA 1
ATOM 1380 C C . LYS A 1 173 ? -1.519 -19.594 11.562 1 93.31 173 LYS A C 1
ATOM 1382 O O . LYS A 1 173 ? -1.326 -18.688 10.75 1 93.31 173 LYS A O 1
ATOM 1387 N N . ARG A 1 174 ? -0.456 -20.172 12.234 1 93.69 174 ARG A N 1
ATOM 1388 C CA . ARG A 1 174 ? 0.916 -19.719 12.023 1 93.69 174 ARG A CA 1
ATOM 1389 C C . ARG A 1 174 ? 1.872 -20.906 11.922 1 93.69 174 ARG A C 1
ATOM 1391 O O . ARG A 1 174 ? 2.893 -20.828 11.234 1 93.69 1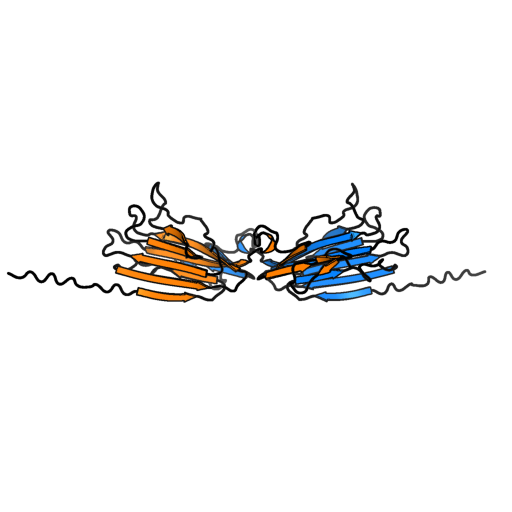74 ARG A O 1
ATOM 1398 N N . THR A 1 175 ? 1.51 -21.906 12.656 1 94.94 175 THR A N 1
ATOM 1399 C CA . THR A 1 175 ? 2.426 -23.047 12.789 1 94.94 175 THR A CA 1
ATOM 1400 C C . THR A 1 175 ? 2.084 -24.141 11.781 1 94.94 175 THR A C 1
ATOM 1402 O O . THR A 1 175 ? 0.911 -24.453 11.578 1 94.94 175 THR A O 1
ATOM 1405 N N . CYS A 1 176 ? 3.145 -24.719 11.148 1 96.75 176 CYS A N 1
ATOM 1406 C CA . CYS A 1 176 ? 3.002 -25.828 10.219 1 96.75 176 CYS A CA 1
ATOM 1407 C C . CYS A 1 176 ? 3.617 -27.094 10.797 1 96.75 176 CYS A C 1
ATOM 1409 O O . CYS A 1 176 ? 4.738 -27.078 11.305 1 96.75 176 CYS A O 1
ATOM 1411 N N . THR A 1 177 ? 2.812 -28.141 10.75 1 95 177 THR A N 1
ATOM 1412 C CA . THR A 1 177 ? 3.326 -29.422 11.195 1 95 177 THR A CA 1
ATOM 1413 C C . THR A 1 177 ? 3.234 -30.469 10.078 1 95 177 THR A C 1
ATOM 1415 O O . THR A 1 177 ? 2.279 -30.453 9.297 1 95 177 THR A O 1
ATOM 1418 N N . GLY A 1 178 ? 4.277 -31.312 10.008 1 91.19 178 GLY A N 1
ATOM 1419 C CA . GLY A 1 178 ? 4.309 -32.344 8.992 1 91.19 178 GLY A CA 1
ATOM 1420 C C . GLY A 1 178 ? 3.182 -33.344 9.133 1 91.19 178 GLY A C 1
ATOM 1421 O O . GLY A 1 178 ? 2.795 -33.719 10.25 1 91.19 178 GLY A O 1
ATOM 1422 N N . GLU A 1 179 ? 2.561 -33.719 7.965 1 81.44 179 GLU A N 1
ATOM 1423 C CA . GLU A 1 179 ? 1.564 -34.781 7.977 1 81.44 179 GLU A CA 1
ATOM 1424 C C . GLU A 1 179 ? 2.221 -36.156 8.156 1 81.44 179 GLU A C 1
ATOM 1426 O O . GLU A 1 179 ? 3.346 -36.375 7.703 1 81.44 179 GLU A O 1
ATOM 1431 N N . ARG B 1 1 ? -8.164 -48.375 -49.875 1 40.75 1 ARG B N 1
ATOM 1432 C CA . ARG B 1 1 ? -7.996 -48.438 -48.438 1 40.75 1 ARG B CA 1
ATOM 1433 C C . ARG B 1 1 ? -7.941 -47 -47.844 1 40.75 1 ARG B C 1
ATOM 1435 O O . ARG B 1 1 ? -6.957 -46.281 -48.062 1 40.75 1 ARG B O 1
ATOM 1442 N N . LEU B 1 2 ? -9.094 -46.281 -47.719 1 41.88 2 LEU B N 1
ATOM 1443 C CA . LEU B 1 2 ? -9.375 -44.969 -47.188 1 41.88 2 LEU B CA 1
ATOM 1444 C C . LEU B 1 2 ? -9 -44.875 -45.688 1 41.88 2 LEU B C 1
ATOM 1446 O O . LEU B 1 2 ? -9.594 -45.562 -44.875 1 41.88 2 LEU B O 1
ATOM 1450 N N . PHE B 1 3 ? -7.77 -44.625 -45.312 1 42.84 3 PHE B N 1
ATOM 1451 C CA . PHE B 1 3 ? -7.34 -44.344 -43.938 1 42.84 3 PHE B CA 1
ATOM 1452 C C . PHE B 1 3 ? -8.07 -43.156 -43.375 1 42.84 3 PHE B C 1
ATOM 1454 O O . PHE B 1 3 ? -7.844 -42 -43.812 1 42.84 3 PHE B O 1
ATOM 1461 N N . VAL B 1 4 ? -9.32 -43.281 -42.938 1 43.41 4 VAL B N 1
ATOM 1462 C CA . VAL B 1 4 ? -9.984 -42.25 -42.125 1 43.41 4 VAL B CA 1
ATOM 1463 C C . VAL B 1 4 ? -9.156 -41.938 -40.875 1 43.41 4 VAL B C 1
ATOM 1465 O O . VAL B 1 4 ? -8.969 -42.812 -40.031 1 43.41 4 VAL B O 1
ATOM 1468 N N . LEU B 1 5 ? -8.195 -41.094 -41 1 44.91 5 LEU B N 1
ATOM 1469 C CA . LEU B 1 5 ? -7.559 -40.5 -39.844 1 44.91 5 LEU B CA 1
ATOM 1470 C C . LEU B 1 5 ? -8.602 -39.906 -38.906 1 44.91 5 LEU B C 1
ATOM 1472 O O . LEU B 1 5 ? -9.281 -38.938 -39.281 1 44.91 5 LEU B O 1
ATOM 1476 N N . LEU B 1 6 ? -9.234 -40.688 -38.125 1 42.72 6 LEU B N 1
ATOM 1477 C CA . LEU B 1 6 ? -10.039 -40.188 -37.031 1 42.72 6 LEU B CA 1
ATOM 1478 C C . LEU B 1 6 ? -9.203 -39.281 -36.125 1 42.72 6 LEU B C 1
ATOM 1480 O O . LEU B 1 6 ? -8.359 -39.75 -35.344 1 42.72 6 LEU B O 1
ATOM 1484 N N . ALA B 1 7 ? -8.961 -38.125 -36.594 1 45.69 7 ALA B N 1
ATOM 1485 C CA . ALA B 1 7 ? -8.492 -37.094 -35.656 1 45.69 7 ALA B CA 1
ATOM 1486 C C . ALA B 1 7 ? -9.422 -37.031 -34.469 1 45.69 7 ALA B C 1
ATOM 1488 O O . ALA B 1 7 ? -10.562 -36.562 -34.562 1 45.69 7 ALA B O 1
ATOM 1489 N N . MET B 1 8 ? -9.32 -37.906 -33.531 1 43.16 8 MET B N 1
ATOM 1490 C CA . MET B 1 8 ? -9.977 -37.688 -32.25 1 43.16 8 MET B CA 1
ATOM 1491 C C . MET B 1 8 ? -9.734 -36.25 -31.781 1 43.16 8 MET B C 1
ATOM 1493 O O . MET B 1 8 ? -8.586 -35.844 -31.609 1 43.16 8 MET B O 1
ATOM 1497 N N . LEU B 1 9 ? -10.492 -35.312 -32.125 1 44.88 9 LEU B N 1
ATOM 1498 C CA . LEU B 1 9 ? -10.562 -34 -31.5 1 44.88 9 LEU B CA 1
ATOM 1499 C C . LEU B 1 9 ? -10.562 -34.156 -29.984 1 44.88 9 LEU B C 1
ATOM 1501 O O . LEU B 1 9 ? -11.562 -34.562 -29.391 1 44.88 9 LEU B O 1
ATOM 1505 N N . TYR B 1 10 ? -9.477 -34.688 -29.312 1 47.38 10 TYR B N 1
ATOM 1506 C CA . TYR B 1 10 ? -9.375 -34.531 -27.875 1 47.38 10 TYR B CA 1
ATOM 1507 C C . TYR B 1 10 ? -9.789 -33.125 -27.438 1 47.38 10 TYR B C 1
ATOM 1509 O O . TYR B 1 10 ? -9.109 -32.125 -27.766 1 47.38 10 TYR B O 1
ATOM 1517 N N . SER B 1 11 ? -11.016 -32.812 -27.484 1 51.53 11 SER B N 1
ATOM 1518 C CA . SER B 1 11 ? -11.555 -31.562 -26.938 1 51.53 11 SER B CA 1
ATOM 1519 C C . SER B 1 11 ? -10.945 -31.266 -25.578 1 51.53 11 SER B C 1
ATOM 1521 O O . SER B 1 11 ? -11.258 -31.938 -24.578 1 51.53 11 SER B O 1
ATOM 1523 N N . GLY B 1 12 ? -9.711 -30.984 -25.531 1 61.34 12 GLY B N 1
ATOM 1524 C CA . GLY B 1 12 ? -9.18 -30.531 -24.266 1 61.34 12 GLY B CA 1
ATOM 1525 C C . GLY B 1 12 ? -10.172 -29.719 -23.453 1 61.34 12 GLY B C 1
ATOM 1526 O O . GLY B 1 12 ? -10.977 -28.969 -24.031 1 61.34 12 GLY B O 1
ATOM 1527 N N . VAL B 1 13 ? -10.68 -30.125 -22.281 1 76.88 13 VAL B N 1
ATOM 1528 C CA . VAL B 1 13 ? -11.633 -29.484 -21.375 1 76.88 13 VAL B CA 1
ATOM 1529 C C . VAL B 1 13 ? -11.047 -28.172 -20.859 1 76.88 13 VAL B C 1
ATOM 1531 O O . VAL B 1 13 ? -9.977 -28.172 -20.25 1 76.88 13 VAL B O 1
ATOM 1534 N N . SER B 1 14 ? -11.352 -27.047 -21.484 1 86.62 14 SER B N 1
ATOM 1535 C CA . SER B 1 14 ? -11.016 -25.703 -21.016 1 86.62 14 SER B CA 1
ATOM 1536 C C . SER B 1 14 ? -12.023 -25.203 -19.984 1 86.62 14 SER B C 1
ATOM 1538 O O . SER B 1 14 ? -13.219 -25.453 -20.109 1 86.62 14 SER B O 1
ATOM 1540 N N . SER B 1 15 ? -11.492 -24.781 -18.781 1 93.12 15 SER B N 1
ATOM 1541 C CA . SER B 1 15 ? -12.352 -24.188 -17.766 1 93.12 15 SER B CA 1
ATOM 1542 C C . SER B 1 15 ? -11.844 -22.812 -17.328 1 93.12 15 SER B C 1
ATOM 1544 O O . SER B 1 15 ? -10.633 -22.562 -17.344 1 93.12 15 SER B O 1
ATOM 1546 N N . SER B 1 16 ? -12.742 -21.969 -17.062 1 95.12 16 SER B N 1
ATOM 1547 C CA . SER B 1 16 ? -12.406 -20.609 -16.641 1 95.12 16 SER B CA 1
ATOM 1548 C C . SER B 1 16 ? -12.984 -20.312 -15.266 1 95.12 16 SER B C 1
ATOM 1550 O O . SER B 1 16 ? -14.117 -20.688 -14.961 1 95.12 16 SER B O 1
ATOM 1552 N N . ILE B 1 17 ? -12.172 -19.703 -14.453 1 96.69 17 ILE B N 1
ATOM 1553 C CA . ILE B 1 17 ? -12.57 -19.312 -13.102 1 96.69 17 ILE B CA 1
ATOM 1554 C C . ILE B 1 17 ? -12.43 -17.797 -12.945 1 96.69 17 ILE B C 1
ATOM 1556 O O . ILE B 1 17 ? -11.414 -17.219 -13.352 1 96.69 17 ILE B O 1
ATOM 1560 N N . VAL B 1 18 ? -13.453 -17.203 -12.422 1 97.06 18 VAL B N 1
ATOM 1561 C CA . VAL B 1 18 ? -13.414 -15.766 -12.156 1 97.06 18 VAL B CA 1
ATOM 1562 C C . VAL B 1 18 ? -13.156 -15.523 -10.672 1 97.06 18 VAL B C 1
ATOM 1564 O O . VAL B 1 18 ? -13.852 -16.062 -9.812 1 97.06 18 VAL B O 1
ATOM 1567 N N . LEU B 1 19 ? -12.094 -14.789 -10.414 1 97.81 19 LEU B N 1
ATOM 1568 C CA . LEU B 1 19 ? -11.734 -14.43 -9.047 1 97.81 19 LEU B CA 1
ATOM 1569 C C . LEU B 1 19 ? -11.828 -12.922 -8.828 1 97.81 19 LEU B C 1
ATOM 1571 O O . LEU B 1 19 ? -11.156 -12.156 -9.516 1 97.81 19 LEU B O 1
ATOM 1575 N N . GLN B 1 20 ? -12.609 -12.516 -7.789 1 97.88 20 GLN B N 1
ATOM 1576 C CA . GLN B 1 20 ? -12.852 -11.086 -7.605 1 97.88 20 GLN B CA 1
ATOM 1577 C C . GLN B 1 20 ? -12.469 -10.641 -6.195 1 97.88 20 GLN B C 1
ATOM 1579 O O . GLN B 1 20 ? -12.758 -9.508 -5.797 1 97.88 20 GLN B O 1
ATOM 1584 N N . LYS B 1 21 ? -11.883 -11.57 -5.469 1 97.62 21 LYS B N 1
ATOM 1585 C CA . LYS B 1 21 ? -11.445 -11.227 -4.117 1 97.62 21 LYS B CA 1
ATOM 1586 C C . LYS B 1 21 ? -10.156 -10.422 -4.145 1 97.62 21 LYS B C 1
ATOM 1588 O O . LYS B 1 21 ? -9.422 -10.438 -5.133 1 97.62 21 LYS B O 1
ATOM 1593 N N . MET B 1 22 ? -9.828 -9.75 -3.049 1 97.75 22 MET B N 1
ATOM 1594 C CA . MET B 1 22 ? -8.664 -8.883 -2.939 1 97.75 22 MET B CA 1
ATOM 1595 C C . MET B 1 22 ? -7.383 -9.695 -2.816 1 97.75 22 MET B C 1
ATOM 1597 O O . MET B 1 22 ? -6.281 -9.164 -2.955 1 97.75 22 MET B O 1
ATOM 1601 N N . TYR B 1 23 ? -7.57 -10.914 -2.422 1 98.38 23 TYR B N 1
ATOM 1602 C CA . TYR B 1 23 ? -6.457 -11.852 -2.344 1 98.38 23 TYR B CA 1
ATOM 1603 C C . TYR B 1 23 ? -6.938 -13.289 -2.49 1 98.38 23 TYR B C 1
ATOM 1605 O O . TYR B 1 23 ? -8.133 -13.562 -2.367 1 98.38 23 TYR B O 1
ATOM 1613 N N . GLY B 1 24 ? -5.949 -14.133 -2.85 1 98.19 24 GLY B N 1
ATOM 1614 C CA . GLY B 1 24 ? -6.391 -15.508 -3.02 1 98.19 24 GLY B CA 1
ATOM 1615 C C . GLY B 1 24 ? -5.266 -16.453 -3.396 1 98.19 24 GLY B C 1
ATOM 1616 O O . GLY B 1 24 ? -4.098 -16.062 -3.432 1 98.19 24 GLY B O 1
ATOM 1617 N N . ARG B 1 25 ? -5.711 -17.734 -3.562 1 98 25 ARG B N 1
ATOM 1618 C CA . ARG B 1 25 ? -4.824 -18.844 -3.873 1 98 25 ARG B CA 1
ATOM 1619 C C . ARG B 1 25 ? -5.242 -19.531 -5.168 1 98 25 ARG B C 1
ATOM 1621 O O . ARG B 1 25 ? -6.43 -19.734 -5.418 1 98 25 ARG B O 1
ATOM 1628 N N . ILE B 1 26 ? -4.238 -19.797 -6.012 1 98.25 26 ILE B N 1
ATOM 1629 C CA . ILE B 1 26 ? -4.461 -20.531 -7.25 1 98.25 26 ILE B CA 1
ATOM 1630 C C . ILE B 1 26 ? -3.531 -21.75 -7.305 1 98.25 26 ILE B C 1
ATOM 1632 O O . ILE B 1 26 ? -2.354 -21.656 -6.957 1 98.25 26 ILE B O 1
ATOM 1636 N N . THR B 1 27 ? -4.113 -22.844 -7.781 1 98.44 27 THR B N 1
ATOM 1637 C CA . THR B 1 27 ? -3.281 -24.031 -7.938 1 98.44 27 THR B CA 1
ATOM 1638 C C . THR B 1 27 ? -3.578 -24.734 -9.258 1 98.44 27 THR B C 1
ATOM 1640 O O . THR B 1 27 ? -4.664 -24.578 -9.82 1 98.44 27 THR B O 1
ATOM 1643 N N . SER B 1 28 ? -2.576 -25.469 -9.742 1 98.25 28 SER B N 1
ATOM 1644 C CA . SER B 1 28 ? -2.826 -26.328 -10.891 1 98.25 28 SER B CA 1
ATOM 1645 C C . SER B 1 28 ? -3.852 -27.406 -10.57 1 98.25 28 SER B C 1
ATOM 1647 O O . SER B 1 28 ? -4.059 -27.75 -9.398 1 98.25 28 SER B O 1
ATOM 1649 N N . PRO B 1 29 ? -4.484 -27.922 -11.633 1 96.88 29 PRO B N 1
ATOM 1650 C CA . PRO B 1 29 ? -5.426 -29.016 -11.383 1 96.88 29 PRO B CA 1
ATOM 1651 C C . PRO B 1 29 ? -4.789 -30.188 -10.641 1 96.88 29 PRO B C 1
ATOM 1653 O O . PRO B 1 29 ? -3.695 -30.641 -11.008 1 96.88 29 PRO B O 1
ATOM 1656 N N . ASN B 1 30 ? -5.426 -30.719 -9.539 1 96.69 30 ASN B N 1
ATOM 1657 C CA . ASN B 1 30 ? -5.035 -31.891 -8.758 1 96.69 30 ASN B CA 1
ATOM 1658 C C . ASN B 1 30 ? -3.887 -31.562 -7.809 1 96.69 30 ASN B C 1
ATOM 1660 O O . ASN B 1 30 ? -3.4 -32.469 -7.102 1 96.69 30 ASN B O 1
ATOM 1664 N N . PHE B 1 31 ? -3.473 -30.391 -7.734 1 97.5 31 PHE B N 1
ATOM 1665 C CA . PHE B 1 31 ? -2.393 -30.031 -6.82 1 97.5 31 PHE B CA 1
ATOM 1666 C C . PHE B 1 31 ? -2.707 -30.5 -5.402 1 97.5 31 PHE B C 1
ATOM 1668 O O . PHE B 1 31 ? -3.83 -30.312 -4.922 1 97.5 31 PHE B O 1
ATOM 1675 N N . PRO B 1 32 ? -1.801 -30.984 -4.695 1 96.75 32 PRO B N 1
ATOM 1676 C CA . PRO B 1 32 ? -0.355 -31.078 -4.918 1 96.75 32 PRO B CA 1
ATOM 1677 C C . PRO B 1 32 ? 0.053 -32.344 -5.672 1 96.75 32 PRO B C 1
ATOM 1679 O O . PRO B 1 32 ? 1.241 -32.656 -5.742 1 96.75 32 PRO B O 1
ATOM 1682 N N . ASN B 1 33 ? -0.939 -33.062 -6.16 1 97 33 ASN B N 1
ATOM 1683 C CA . ASN B 1 33 ? -0.641 -34.219 -6.992 1 97 33 ASN B CA 1
ATOM 1684 C C . ASN B 1 33 ? -0.281 -33.812 -8.414 1 97 33 ASN B C 1
ATOM 1686 O O . ASN B 1 33 ? -0.34 -32.625 -8.766 1 97 33 ASN B O 1
ATOM 1690 N N . VAL B 1 34 ? 0.059 -34.812 -9.227 1 96.88 34 VAL B N 1
ATOM 1691 C CA . VAL B 1 34 ? 0.46 -34.594 -10.609 1 96.88 34 VAL B CA 1
ATOM 1692 C C . VAL B 1 34 ? -0.703 -34 -11.398 1 96.88 34 VAL B C 1
ATOM 1694 O O . VAL B 1 34 ? -1.847 -34.438 -11.258 1 96.88 34 VAL B O 1
ATOM 1697 N N . TYR B 1 35 ? -0.369 -32.938 -12.234 1 97.19 35 TYR B N 1
ATOM 1698 C CA . TYR B 1 35 ? -1.435 -32.312 -13.031 1 97.19 35 TYR B CA 1
ATOM 1699 C C . TYR B 1 35 ? -1.723 -33.156 -14.273 1 97.19 35 TYR B C 1
ATOM 1701 O O . TYR B 1 35 ? -0.829 -33.844 -14.805 1 97.19 35 TYR B O 1
ATOM 1709 N N . PRO B 1 36 ? -3.012 -33.125 -14.758 1 95.31 36 PRO B N 1
ATOM 1710 C CA . PRO B 1 36 ? -3.4 -33.938 -15.898 1 95.31 36 PRO B CA 1
ATOM 1711 C C . PRO B 1 36 ? -2.896 -33.406 -17.234 1 95.31 36 PRO B C 1
ATOM 1713 O O . PRO B 1 36 ? -2.523 -32.219 -17.312 1 95.31 36 PRO B O 1
ATOM 1716 N N . ASN B 1 37 ? -2.934 -34.25 -18.266 1 94.62 37 ASN B N 1
ATOM 1717 C CA . ASN B 1 37 ? -2.609 -33.844 -19.625 1 94.62 37 ASN B CA 1
ATOM 1718 C C . ASN B 1 37 ? -3.824 -33.281 -20.344 1 94.62 37 ASN B C 1
ATOM 1720 O O . ASN B 1 37 ? -4.961 -33.469 -19.906 1 94.62 37 ASN B O 1
ATOM 1724 N N . HIS B 1 38 ? -3.469 -32.562 -21.391 1 94.12 38 HIS B N 1
ATOM 1725 C CA . HIS B 1 38 ? -4.508 -31.984 -22.25 1 94.12 38 HIS B CA 1
ATOM 1726 C C . HIS B 1 38 ? -5.5 -31.172 -21.438 1 94.12 38 HIS B C 1
ATOM 1728 O O . HIS B 1 38 ? -6.715 -31.359 -21.547 1 94.12 38 HIS B O 1
ATOM 1734 N N . LYS B 1 39 ? -5 -30.344 -20.641 1 95.06 39 LYS B N 1
ATOM 1735 C CA . LYS B 1 39 ? -5.844 -29.5 -19.797 1 95.06 39 LYS B CA 1
ATOM 1736 C C . LYS B 1 39 ? -5.531 -28.031 -20 1 95.06 39 LYS B C 1
ATOM 1738 O O . LYS B 1 39 ? -4.391 -27.656 -20.281 1 95.06 39 LYS B O 1
ATOM 1743 N N . GLU B 1 40 ? -6.52 -27.234 -19.984 1 96.56 40 GLU B N 1
ATOM 1744 C CA . GLU B 1 40 ? -6.398 -25.781 -19.984 1 96.56 40 GLU B CA 1
ATOM 1745 C C . GLU B 1 40 ? -7.277 -25.172 -18.891 1 96.56 40 GLU B C 1
ATOM 1747 O O . GLU B 1 40 ? -8.461 -25.5 -18.781 1 96.56 40 GLU B O 1
ATOM 1752 N N . ARG B 1 41 ? -6.688 -24.406 -18.047 1 97.81 41 ARG B N 1
ATOM 1753 C CA . ARG B 1 41 ? -7.406 -23.672 -17 1 97.81 41 ARG B CA 1
ATOM 1754 C C . ARG B 1 41 ? -7.055 -22.188 -17.031 1 97.81 41 ARG B C 1
ATOM 1756 O O . ARG B 1 41 ? -5.879 -21.828 -17.078 1 97.81 41 ARG B O 1
ATOM 1763 N N . ILE B 1 42 ? -8.109 -21.375 -16.953 1 98.12 42 ILE B N 1
ATOM 1764 C CA . ILE B 1 42 ? -7.926 -19.938 -17.031 1 98.12 42 ILE B CA 1
ATOM 1765 C C . ILE B 1 42 ? -8.492 -19.281 -15.766 1 98.12 42 ILE B C 1
ATOM 1767 O O . ILE B 1 42 ? -9.633 -19.531 -15.391 1 98.12 42 ILE B O 1
ATOM 1771 N N . TRP B 1 43 ? -7.66 -18.547 -15.102 1 98.56 43 TRP B N 1
ATOM 1772 C CA . TRP B 1 43 ? -8.117 -17.703 -14 1 98.56 43 TRP B CA 1
ATOM 1773 C C . TRP B 1 43 ? -8.141 -16.234 -14.414 1 98.56 43 TRP B C 1
ATOM 1775 O O . TRP B 1 43 ? -7.117 -15.68 -14.836 1 98.56 43 TRP B O 1
ATOM 1785 N N . ASN B 1 44 ? -9.273 -15.688 -14.312 1 98.44 44 ASN B N 1
ATOM 1786 C CA . ASN B 1 44 ? -9.43 -14.25 -14.516 1 98.44 44 ASN B CA 1
ATOM 1787 C C . ASN B 1 44 ? -9.562 -13.516 -13.18 1 98.44 44 ASN B C 1
ATOM 1789 O O . ASN B 1 44 ? -10.633 -13.516 -12.57 1 98.44 44 ASN B O 1
ATOM 1793 N N . ILE B 1 45 ? -8.469 -12.906 -12.789 1 98.75 45 ILE B N 1
ATOM 1794 C CA . ILE B 1 45 ? -8.43 -12.195 -11.508 1 98.75 45 ILE B CA 1
ATOM 1795 C C . ILE B 1 45 ? -8.727 -10.719 -11.734 1 98.75 45 ILE B C 1
ATOM 1797 O O . ILE B 1 45 ? -8.086 -10.07 -12.562 1 98.75 45 ILE B O 1
ATOM 1801 N N . THR B 1 46 ? -9.727 -10.227 -11.031 1 98.5 46 THR B N 1
ATOM 1802 C CA . THR B 1 46 ? -10.07 -8.805 -11.109 1 98.5 46 THR B CA 1
ATOM 1803 C C . THR B 1 46 ? -10.172 -8.195 -9.719 1 98.5 46 THR B C 1
ATOM 1805 O O . THR B 1 46 ? -10.852 -8.734 -8.844 1 98.5 46 THR B O 1
ATOM 1808 N N . VAL B 1 47 ? -9.445 -7.105 -9.523 1 98.38 47 VAL B N 1
ATOM 1809 C CA . VAL B 1 47 ? -9.547 -6.324 -8.297 1 98.38 47 VAL B CA 1
ATOM 1810 C C . VAL B 1 47 ? -10.133 -4.945 -8.609 1 98.38 47 VAL B C 1
ATOM 1812 O O . VAL B 1 47 ? -10.281 -4.582 -9.773 1 98.38 47 VAL B O 1
ATOM 1815 N N . PRO B 1 48 ? -10.523 -4.207 -7.621 1 97.5 48 PRO B N 1
ATOM 1816 C CA . PRO B 1 48 ? -11.125 -2.898 -7.879 1 97.5 48 PRO B CA 1
ATOM 1817 C C . PRO B 1 48 ? -10.172 -1.934 -8.578 1 97.5 48 PRO B C 1
ATOM 1819 O O . PRO B 1 48 ? -8.953 -2.09 -8.477 1 97.5 48 PRO B O 1
ATOM 1822 N N . LYS B 1 49 ? -10.805 -0.988 -9.297 1 96.62 49 LYS B N 1
ATOM 1823 C CA . LYS B 1 49 ? -9.984 0.083 -9.859 1 96.62 49 LYS B CA 1
ATOM 1824 C C . LYS B 1 49 ? -9.148 0.761 -8.773 1 96.62 49 LYS B C 1
ATOM 1826 O O . LYS B 1 49 ? -9.602 0.912 -7.637 1 96.62 49 LYS B O 1
ATOM 1831 N N . GLY B 1 50 ? -7.93 1.175 -9.133 1 96.19 50 GLY B N 1
ATOM 1832 C CA . GLY B 1 50 ? -7.027 1.773 -8.164 1 96.19 50 GLY B CA 1
ATOM 1833 C C . GLY B 1 50 ? -6.055 0.778 -7.555 1 96.19 50 GLY B C 1
ATOM 1834 O O . GLY B 1 50 ? -5.18 1.153 -6.773 1 96.19 50 GLY B O 1
ATOM 1835 N N . TYR B 1 51 ? -6.254 -0.477 -7.922 1 97.81 51 TYR B N 1
ATOM 1836 C CA . TYR B 1 51 ? -5.359 -1.534 -7.465 1 97.81 51 TYR B CA 1
ATOM 1837 C C . TYR B 1 51 ? -4.766 -2.295 -8.648 1 97.81 51 TYR B C 1
ATOM 1839 O O . TYR B 1 51 ? -5.355 -2.328 -9.727 1 97.81 51 TYR B O 1
ATOM 1847 N N . SER B 1 52 ? -3.604 -2.85 -8.398 1 97.62 52 SER B N 1
ATOM 1848 C CA . SER B 1 52 ? -3.023 -3.852 -9.289 1 97.62 52 SER B CA 1
ATOM 1849 C C . SER B 1 52 ? -2.984 -5.223 -8.625 1 97.62 52 SER B C 1
ATOM 1851 O O . SER B 1 52 ? -3.143 -5.336 -7.406 1 97.62 52 SER B O 1
ATOM 1853 N N . VAL B 1 53 ? -2.883 -6.23 -9.438 1 98.56 53 VAL B N 1
ATOM 1854 C CA . VAL B 1 53 ? -2.797 -7.594 -8.922 1 98.56 53 VAL B CA 1
ATOM 1855 C C . VAL B 1 53 ? -1.333 -8.016 -8.82 1 98.56 53 VAL B C 1
ATOM 1857 O O . VAL B 1 53 ? -0.594 -7.965 -9.805 1 98.56 53 VAL B O 1
ATOM 1860 N N . CYS B 1 54 ? -0.953 -8.383 -7.668 1 98.5 54 CYS B N 1
ATOM 1861 C CA . CYS B 1 54 ? 0.37 -8.945 -7.43 1 98.5 54 CYS B CA 1
ATOM 1862 C C . CYS B 1 54 ? 0.292 -10.453 -7.223 1 98.5 54 CYS B C 1
ATOM 1864 O O . CYS B 1 54 ? -0.555 -10.938 -6.469 1 98.5 54 CYS B O 1
ATOM 1866 N N . ILE B 1 55 ? 1.18 -11.18 -7.922 1 98.75 55 ILE B N 1
ATOM 1867 C CA . ILE B 1 55 ? 1.104 -12.633 -7.801 1 98.75 55 ILE B CA 1
ATOM 1868 C C . ILE B 1 55 ? 2.51 -13.219 -7.691 1 98.75 55 ILE B C 1
ATOM 1870 O O . ILE B 1 55 ? 3.457 -12.68 -8.273 1 98.75 55 ILE B O 1
ATOM 1874 N N . TYR B 1 56 ? 2.678 -14.234 -6.938 1 98.62 56 TYR B N 1
ATOM 1875 C CA . TYR B 1 56 ? 3.93 -14.969 -6.809 1 98.62 56 TYR B CA 1
ATOM 1876 C C . TYR B 1 56 ? 3.668 -16.453 -6.551 1 98.62 56 TYR B C 1
ATOM 1878 O O . TYR B 1 56 ? 2.545 -16.844 -6.227 1 98.62 56 TYR B O 1
ATOM 1886 N N . PHE B 1 57 ? 4.719 -17.219 -6.746 1 98.69 57 PHE B N 1
ATOM 1887 C CA . PHE B 1 57 ? 4.555 -18.672 -6.676 1 98.69 57 PHE B CA 1
ATOM 1888 C C . PHE B 1 57 ? 5.34 -19.234 -5.5 1 98.69 57 PHE B C 1
ATOM 1890 O O . PHE B 1 57 ? 6.508 -18.906 -5.301 1 98.69 57 PHE B O 1
ATOM 1897 N N . THR B 1 58 ? 4.633 -20.094 -4.727 1 98 58 THR B N 1
ATOM 1898 C CA . THR B 1 58 ? 5.312 -20.766 -3.623 1 98 58 THR B CA 1
ATOM 1899 C C . THR B 1 58 ? 5.766 -22.156 -4.027 1 98 58 THR B C 1
ATOM 1901 O O . THR B 1 58 ? 6.598 -22.766 -3.352 1 98 58 THR B O 1
ATOM 1904 N N . HIS B 1 59 ? 5.199 -22.656 -5.035 1 97.94 59 HIS B N 1
ATOM 1905 C CA . HIS B 1 59 ? 5.582 -23.922 -5.637 1 97.94 59 HIS B CA 1
ATOM 1906 C C . HIS B 1 59 ? 5.434 -23.891 -7.156 1 97.94 59 HIS B C 1
ATOM 1908 O O . HIS B 1 59 ? 4.438 -23.375 -7.672 1 97.94 59 HIS B O 1
ATOM 1914 N N . PHE B 1 60 ? 6.477 -24.422 -7.809 1 98.5 60 PHE B N 1
ATOM 1915 C CA . PHE B 1 60 ? 6.406 -24.438 -9.266 1 98.5 60 PHE B CA 1
ATOM 1916 C C . PHE B 1 60 ? 7.223 -25.594 -9.836 1 98.5 60 PHE B C 1
ATOM 1918 O O . PHE B 1 60 ? 8.445 -25.625 -9.695 1 98.5 60 PHE B O 1
ATOM 1925 N N . ASN B 1 61 ? 6.508 -26.5 -10.43 1 97.75 61 ASN B N 1
ATOM 1926 C CA . ASN B 1 61 ? 7.109 -27.688 -11.016 1 97.75 61 ASN B CA 1
ATOM 1927 C C . ASN B 1 61 ? 6.367 -28.141 -12.273 1 97.75 61 ASN B C 1
ATOM 1929 O O . ASN B 1 61 ? 5.523 -29.031 -12.219 1 97.75 61 ASN B O 1
ATOM 1933 N N . LEU B 1 62 ? 6.766 -27.578 -13.406 1 97.94 62 LEU B N 1
ATOM 1934 C CA . LEU B 1 62 ? 6.152 -27.906 -14.688 1 97.94 62 LEU B CA 1
ATOM 1935 C C . LEU B 1 62 ? 7.18 -28.531 -15.633 1 97.94 62 LEU B C 1
ATOM 1937 O O . LEU B 1 62 ? 8.383 -28.359 -15.445 1 97.94 62 LEU B O 1
ATOM 1941 N N . GLU B 1 63 ? 6.684 -29.172 -16.641 1 97.12 63 GLU B N 1
ATOM 1942 C CA . GLU B 1 63 ? 7.559 -29.75 -17.656 1 97.12 63 GLU B CA 1
ATOM 1943 C C . GLU B 1 63 ? 8.367 -28.672 -18.375 1 97.12 63 GLU B C 1
ATOM 1945 O O . GLU B 1 63 ? 7.809 -27.672 -18.844 1 97.12 63 GLU B O 1
ATOM 1950 N N . LEU B 1 64 ? 9.633 -28.859 -18.391 1 95.81 64 LEU B N 1
ATOM 1951 C CA . LEU B 1 64 ? 10.516 -27.938 -19.109 1 95.81 64 LEU B CA 1
ATOM 1952 C C . LEU B 1 64 ? 10.461 -28.188 -20.609 1 95.81 64 LEU B C 1
ATOM 1954 O O . LEU B 1 64 ? 10.484 -29.344 -21.062 1 95.81 64 LEU B O 1
ATOM 1958 N N . SER B 1 65 ? 10.289 -27.172 -21.375 1 95.19 65 SER B N 1
ATOM 1959 C CA . SER B 1 65 ? 10.336 -27.266 -22.828 1 95.19 65 SER B CA 1
ATOM 1960 C C . SER B 1 65 ? 10.914 -26 -23.453 1 95.19 65 SER B C 1
ATOM 1962 O O . SER B 1 65 ? 10.844 -24.922 -22.859 1 95.19 65 SER B O 1
ATOM 1964 N N . TYR B 1 66 ? 11.438 -26.141 -24.609 1 95.31 66 TYR B N 1
ATOM 1965 C CA . TYR B 1 66 ? 12.008 -25 -25.328 1 95.31 66 TYR B CA 1
ATOM 1966 C C . TYR B 1 66 ? 10.969 -23.906 -25.516 1 95.31 66 TYR B C 1
ATOM 1968 O O . TYR B 1 66 ? 9.875 -24.156 -26.016 1 95.31 66 TYR B O 1
ATOM 1976 N N . LEU B 1 67 ? 11.219 -22.734 -24.969 1 95.12 67 LEU B N 1
ATOM 1977 C CA . LEU B 1 67 ? 10.383 -21.547 -25.062 1 95.12 67 LEU B CA 1
ATOM 1978 C C . LEU B 1 67 ? 9.023 -21.781 -24.406 1 95.12 67 LEU B C 1
ATOM 1980 O O . LEU B 1 67 ? 8.055 -21.094 -24.734 1 95.12 67 LEU B O 1
ATOM 1984 N N . CYS B 1 68 ? 8.953 -22.844 -23.547 1 96.62 68 CYS B N 1
ATOM 1985 C CA . CYS B 1 68 ? 7.727 -23.188 -22.844 1 96.62 68 CYS B CA 1
ATOM 1986 C C . CYS B 1 68 ? 6.59 -23.453 -23.828 1 96.62 68 CYS B C 1
ATOM 1988 O O . CYS B 1 68 ? 5.484 -22.938 -23.656 1 96.62 68 CYS B O 1
ATOM 1990 N N . GLU B 1 69 ? 6.891 -24.297 -24.828 1 94.88 69 GLU B N 1
ATOM 1991 C CA . GLU B 1 69 ? 5.93 -24.562 -25.906 1 94.88 69 GLU B CA 1
ATOM 1992 C C . GLU B 1 69 ? 4.953 -25.672 -25.516 1 94.88 69 GLU B C 1
ATOM 1994 O O . GLU B 1 69 ? 3.891 -25.812 -26.109 1 94.88 69 GLU B O 1
ATOM 1999 N N . TYR B 1 70 ? 5.324 -26.469 -24.531 1 95.12 70 TYR B N 1
ATOM 2000 C CA . TYR B 1 70 ? 4.465 -27.578 -24.125 1 95.12 70 TYR B CA 1
ATOM 2001 C C . TYR B 1 70 ? 3.625 -27.188 -22.906 1 95.12 70 TYR B C 1
ATOM 2003 O O . TYR B 1 70 ? 2.623 -26.469 -23.047 1 95.12 70 TYR B O 1
ATOM 2011 N N . ASP B 1 71 ? 4.062 -27.531 -21.703 1 97.5 71 ASP B N 1
ATOM 2012 C CA . ASP B 1 71 ? 3.334 -27.109 -20.516 1 97.5 71 ASP B CA 1
ATOM 2013 C C . ASP B 1 71 ? 3.807 -25.734 -20.047 1 97.5 71 ASP B C 1
ATOM 2015 O O . ASP B 1 71 ? 5.008 -25.484 -19.984 1 97.5 71 ASP B O 1
ATOM 2019 N N . TYR B 1 72 ? 2.775 -24.859 -19.734 1 98.44 72 TYR B N 1
ATOM 2020 C CA . TYR B 1 72 ? 3.203 -23.547 -19.281 1 98.44 72 TYR B CA 1
ATOM 2021 C C . TYR B 1 72 ? 2.121 -22.875 -18.438 1 98.44 72 TYR B C 1
ATOM 2023 O O . TYR B 1 72 ? 0.966 -23.312 -18.453 1 98.44 72 TYR B O 1
ATOM 2031 N N . VAL B 1 73 ? 2.557 -21.938 -17.688 1 98.75 73 VAL B N 1
ATOM 2032 C CA . VAL B 1 73 ? 1.691 -20.938 -17.078 1 98.75 73 VAL B CA 1
ATOM 2033 C C . VAL B 1 73 ? 1.956 -19.562 -17.688 1 98.75 73 VAL B C 1
ATOM 2035 O O . VAL B 1 73 ? 3.1 -19.109 -17.734 1 98.75 73 VAL B O 1
ATOM 2038 N N . LYS B 1 74 ? 0.97 -18.969 -18.172 1 98.62 74 LYS B N 1
ATOM 2039 C CA . LYS B 1 74 ? 1.099 -17.672 -18.812 1 98.62 74 LYS B CA 1
ATOM 2040 C C . LYS B 1 74 ? 0.359 -16.594 -18.031 1 98.62 74 LYS B C 1
ATOM 2042 O O . LYS B 1 74 ? -0.795 -16.781 -17.641 1 98.62 74 LYS B O 1
ATOM 2047 N N . LEU B 1 75 ? 1.058 -15.531 -17.734 1 98.81 75 LEU B N 1
ATOM 2048 C CA . LEU B 1 75 ? 0.488 -14.352 -17.094 1 98.81 75 LEU B CA 1
ATOM 2049 C C . LEU B 1 75 ? 0.298 -13.219 -18.094 1 98.81 75 LEU B C 1
ATOM 2051 O O . LEU B 1 75 ? 1.233 -12.859 -18.812 1 98.81 75 LEU B O 1
ATOM 2055 N N . SER B 1 76 ? -0.893 -12.75 -18.156 1 98.69 76 SER B N 1
ATOM 2056 C CA . SER B 1 76 ? -1.168 -11.648 -19.062 1 98.69 76 SER B CA 1
ATOM 2057 C C . SER B 1 76 ? -1.992 -10.562 -18.391 1 98.69 76 SER B C 1
ATOM 2059 O O . SER B 1 76 ? -2.83 -10.844 -17.531 1 98.69 76 SER B O 1
ATOM 2061 N N . SER B 1 77 ? -1.74 -9.344 -18.766 1 98.06 77 SER B N 1
ATOM 2062 C CA . SER B 1 77 ? -2.447 -8.172 -18.25 1 98.06 77 SER B CA 1
ATOM 2063 C C . SER B 1 77 ? -2.406 -7.023 -19.25 1 98.06 77 SER B C 1
ATOM 2065 O O . SER B 1 77 ? -1.38 -6.789 -19.891 1 98.06 77 SER B O 1
ATOM 2067 N N . GLY B 1 78 ? -3.486 -6.293 -19.359 1 94.5 78 GLY B N 1
ATOM 2068 C CA . GLY B 1 78 ? -3.531 -5.148 -20.266 1 94.5 78 GLY B CA 1
ATOM 2069 C C . GLY B 1 78 ? -3.307 -5.516 -21.719 1 94.5 78 GLY B C 1
ATOM 2070 O O . GLY B 1 78 ? -2.684 -4.762 -22.469 1 94.5 78 GLY B O 1
ATOM 2071 N N . GLY B 1 79 ? -3.568 -6.727 -22.062 1 92.62 79 GLY B N 1
ATOM 2072 C CA . GLY B 1 79 ? -3.426 -7.18 -23.438 1 92.62 79 GLY B CA 1
ATOM 2073 C C . GLY B 1 79 ? -2.02 -7.641 -23.766 1 92.62 79 GLY B C 1
ATOM 2074 O O . GLY B 1 79 ? -1.72 -7.949 -24.922 1 92.62 79 GLY B O 1
ATOM 2075 N N . ARG B 1 80 ? -1.202 -7.613 -22.734 1 95.88 80 ARG B N 1
ATOM 2076 C CA . ARG B 1 80 ? 0.177 -8.031 -22.969 1 95.88 80 ARG B CA 1
ATOM 2077 C C . ARG B 1 80 ? 0.529 -9.242 -22.109 1 95.88 80 ARG B C 1
ATOM 2079 O O . ARG B 1 80 ? -0.015 -9.422 -21.016 1 95.88 80 ARG B O 1
ATOM 2086 N N . THR B 1 81 ? 1.423 -10.023 -22.656 1 97.69 81 THR B N 1
ATOM 2087 C CA . THR B 1 81 ? 1.946 -11.148 -21.891 1 97.69 81 THR B CA 1
ATOM 2088 C C . THR B 1 81 ? 3.047 -10.688 -20.938 1 97.69 81 THR B C 1
ATOM 2090 O O . THR B 1 81 ? 4.031 -10.086 -21.359 1 97.69 81 THR B O 1
ATOM 2093 N N . LEU B 1 82 ? 2.834 -10.93 -19.688 1 97.94 82 LEU B N 1
ATOM 2094 C CA . LEU B 1 82 ? 3.83 -10.555 -18.688 1 97.94 82 LEU B CA 1
ATOM 2095 C C . LEU B 1 82 ? 4.934 -11.602 -18.609 1 97.94 82 LEU B C 1
ATOM 2097 O O . LEU B 1 82 ? 6.109 -11.258 -18.469 1 97.94 82 LEU B O 1
ATOM 2101 N N . ALA B 1 83 ? 4.508 -12.828 -18.641 1 97.94 83 ALA B N 1
ATOM 2102 C CA . ALA B 1 83 ? 5.469 -13.922 -18.547 1 97.94 83 ALA B CA 1
ATOM 2103 C C . ALA B 1 83 ? 4.859 -15.234 -19 1 97.94 83 ALA B C 1
ATOM 2105 O O . ALA B 1 83 ? 3.645 -15.43 -18.922 1 97.94 83 ALA B O 1
ATOM 2106 N N . THR B 1 84 ? 5.621 -16.031 -19.578 1 98.56 84 THR B N 1
ATOM 2107 C CA . THR B 1 84 ? 5.32 -17.438 -19.844 1 98.56 84 THR B CA 1
ATOM 2108 C C . THR B 1 84 ? 6.297 -18.344 -19.109 1 98.56 84 THR B C 1
ATOM 2110 O O . THR B 1 84 ? 7.5 -18.328 -19.359 1 98.56 84 THR B O 1
ATOM 2113 N N . LEU B 1 85 ? 5.762 -19.109 -18.219 1 98.75 85 LEU B N 1
ATOM 2114 C CA . LEU B 1 85 ? 6.609 -19.781 -17.234 1 98.75 85 LEU B CA 1
ATOM 2115 C C . LEU B 1 85 ? 6.555 -21.297 -17.422 1 98.75 85 LEU B C 1
ATOM 2117 O O . LEU B 1 85 ? 5.488 -21.844 -17.703 1 98.75 85 LEU B O 1
ATOM 2121 N N . CYS B 1 86 ? 7.641 -21.922 -17.312 1 98.38 86 CYS B N 1
ATOM 2122 C CA . CYS B 1 86 ? 7.711 -23.375 -17.312 1 98.38 86 CYS B CA 1
ATOM 2123 C C . CYS B 1 86 ? 8.961 -23.859 -16.594 1 98.38 86 CYS B C 1
ATOM 2125 O O . CYS B 1 86 ? 9.812 -23.062 -16.203 1 98.38 86 CYS B O 1
ATOM 2127 N N . GLY B 1 87 ? 8.992 -25.203 -16.25 1 97.5 87 GLY B N 1
ATOM 2128 C CA . GLY B 1 87 ? 10.141 -25.797 -15.602 1 97.5 87 GLY B CA 1
ATOM 2129 C C . GLY B 1 87 ? 10.203 -25.516 -14.117 1 97.5 87 GLY B C 1
ATOM 2130 O O . GLY B 1 87 ? 9.344 -24.797 -13.578 1 97.5 87 GLY B O 1
ATOM 2131 N N . LYS B 1 88 ? 11.109 -26.094 -13.469 1 96.25 88 LYS B N 1
ATOM 2132 C CA . LYS B 1 88 ? 11.344 -25.859 -12.047 1 96.25 88 LYS B CA 1
ATOM 2133 C C . LYS B 1 88 ? 12.328 -24.719 -11.828 1 96.25 88 LYS B C 1
ATOM 2135 O O . LYS B 1 88 ? 12.133 -23.875 -10.938 1 96.25 88 LYS B O 1
ATOM 2140 N N . ASP B 1 89 ? 13.336 -24.703 -12.688 1 96.31 89 ASP B N 1
ATOM 2141 C CA . ASP B 1 89 ? 14.359 -23.672 -12.641 1 96.31 89 ASP B CA 1
ATOM 2142 C C . ASP B 1 89 ? 14.508 -22.984 -13.992 1 96.31 89 ASP B C 1
ATOM 2144 O O . ASP B 1 89 ? 14.328 -23.609 -15.039 1 96.31 89 ASP B O 1
ATOM 2148 N N . SER B 1 90 ? 14.859 -21.641 -13.859 1 95.5 90 SER B N 1
ATOM 2149 C CA . SER B 1 90 ? 15.078 -20.906 -15.102 1 95.5 90 SER B CA 1
ATOM 2150 C C . SER B 1 90 ? 16.344 -21.391 -15.812 1 95.5 90 SER B C 1
ATOM 2152 O O . SER B 1 90 ? 17.281 -21.828 -15.164 1 95.5 90 SER B O 1
ATOM 2154 N N . THR B 1 91 ? 16.281 -21.328 -17.047 1 95.75 91 THR B N 1
ATOM 2155 C CA . THR B 1 91 ? 17.438 -21.562 -17.906 1 95.75 91 THR B CA 1
ATOM 2156 C C . THR B 1 91 ? 17.703 -20.359 -18.797 1 95.75 91 THR B C 1
ATOM 2158 O O . THR B 1 91 ? 17.125 -19.281 -18.578 1 95.75 91 THR B O 1
ATOM 2161 N N . ASP B 1 92 ? 18.562 -20.469 -19.781 1 94.06 92 ASP B N 1
ATOM 2162 C CA . ASP B 1 92 ? 18.875 -19.375 -20.703 1 94.06 92 ASP B CA 1
ATOM 2163 C C . ASP B 1 92 ? 17.672 -19.031 -21.578 1 94.06 92 ASP B C 1
ATOM 2165 O O . ASP B 1 92 ? 17.531 -17.891 -22.031 1 94.06 92 ASP B O 1
ATOM 2169 N N . THR B 1 93 ? 16.844 -20.062 -21.734 1 95.06 93 THR B N 1
ATOM 2170 C CA . THR B 1 93 ? 15.773 -19.859 -22.703 1 95.06 93 THR B CA 1
ATOM 2171 C C . THR B 1 93 ? 14.406 -19.875 -22.016 1 95.06 93 THR B C 1
ATOM 2173 O O . THR B 1 93 ? 13.438 -19.328 -22.531 1 95.06 93 THR B O 1
ATOM 2176 N N . GLU B 1 94 ? 14.336 -20.562 -20.922 1 96 94 GLU B N 1
ATOM 2177 C CA . GLU B 1 94 ? 13.062 -20.734 -20.234 1 96 94 GLU B CA 1
ATOM 2178 C C . GLU B 1 94 ? 13.047 -19.969 -18.922 1 96 94 GLU B C 1
ATOM 2180 O O . GLU B 1 94 ? 14.07 -19.875 -18.234 1 96 94 GLU B O 1
ATOM 2185 N N . GLU B 1 95 ? 11.867 -19.469 -18.641 1 97.19 95 GLU B N 1
ATOM 2186 C CA . GLU B 1 95 ? 11.711 -18.734 -17.391 1 97.19 95 GLU B CA 1
ATOM 2187 C C . GLU B 1 95 ? 10.867 -19.516 -16.391 1 97.19 95 GLU B C 1
ATOM 2189 O O . GLU B 1 95 ? 9.781 -20 -16.734 1 97.19 95 GLU B O 1
ATOM 2194 N N . ALA B 1 96 ? 11.359 -19.75 -15.203 1 98.25 96 ALA B N 1
ATOM 2195 C CA . ALA B 1 96 ? 10.633 -20.172 -14.008 1 98.25 96 ALA B CA 1
ATOM 2196 C C . ALA B 1 96 ? 10.438 -19.016 -13.047 1 98.25 96 ALA B C 1
ATOM 2198 O O . ALA B 1 96 ? 11.258 -18.094 -13.008 1 98.25 96 ALA B O 1
ATOM 2199 N N . PRO B 1 97 ? 9.398 -19.047 -12.25 1 97.81 97 PRO B N 1
ATOM 2200 C CA . PRO B 1 97 ? 9.078 -17.859 -11.453 1 97.81 97 PRO B CA 1
ATOM 2201 C C . PRO B 1 97 ? 10.109 -17.594 -10.359 1 97.81 97 PRO B C 1
ATOM 2203 O O . PRO B 1 97 ? 10.461 -16.438 -10.109 1 97.81 97 PRO B O 1
ATOM 2206 N N . GLY B 1 98 ? 10.656 -18.719 -9.766 1 96.19 98 GLY B N 1
ATOM 2207 C CA . GLY B 1 98 ? 11.539 -18.5 -8.625 1 96.19 98 GLY B CA 1
ATOM 2208 C C . GLY B 1 98 ? 10.891 -17.719 -7.504 1 96.19 98 GLY B C 1
ATOM 2209 O O . GLY B 1 98 ? 9.797 -18.062 -7.047 1 96.19 98 GLY B O 1
ATOM 2210 N N . ASN B 1 99 ? 11.633 -16.641 -7.062 1 95.69 99 ASN B N 1
ATOM 2211 C CA . ASN B 1 99 ? 11.086 -15.82 -5.984 1 95.69 99 ASN B CA 1
ATOM 2212 C C . ASN B 1 99 ? 10.531 -14.508 -6.516 1 95.69 99 ASN B C 1
ATOM 2214 O O . ASN B 1 99 ? 10.336 -13.555 -5.754 1 95.69 99 ASN B O 1
ATOM 2218 N N . LYS B 1 100 ? 10.266 -14.477 -7.801 1 97.31 100 LYS B N 1
ATOM 2219 C CA . LYS B 1 100 ? 9.805 -13.25 -8.43 1 97.31 100 LYS B CA 1
ATOM 2220 C C . LYS B 1 100 ? 8.336 -12.984 -8.117 1 97.31 100 LYS B C 1
ATOM 2222 O O . LYS B 1 100 ? 7.559 -13.922 -7.938 1 97.31 100 LYS B O 1
ATOM 2227 N N . THR B 1 101 ? 8.055 -11.742 -8.008 1 98.25 101 THR B N 1
ATOM 2228 C CA . THR B 1 101 ? 6.672 -11.281 -7.93 1 98.25 101 THR B CA 1
ATOM 2229 C C . THR B 1 101 ? 6.262 -10.578 -9.219 1 98.25 101 THR B C 1
ATOM 2231 O O . THR B 1 101 ? 7.031 -9.797 -9.781 1 98.25 101 THR B O 1
ATOM 2234 N N . TYR B 1 102 ? 5.129 -10.914 -9.734 1 98.44 102 TYR B N 1
ATOM 2235 C CA . TYR B 1 102 ? 4.617 -10.297 -10.953 1 98.44 102 TYR B CA 1
ATOM 2236 C C . TYR B 1 102 ? 3.461 -9.352 -10.648 1 98.44 102 TYR B C 1
ATOM 2238 O O . TYR B 1 102 ? 2.586 -9.68 -9.844 1 98.44 102 TYR B O 1
ATOM 2246 N N . VAL B 1 103 ? 3.482 -8.219 -11.281 1 98.25 103 VAL B N 1
ATOM 2247 C CA . VAL B 1 103 ? 2.463 -7.211 -11.023 1 98.25 103 VAL B CA 1
ATOM 2248 C C . VAL B 1 103 ? 1.716 -6.887 -12.312 1 98.25 103 VAL B C 1
ATOM 2250 O O . VAL B 1 103 ? 2.336 -6.668 -13.359 1 98.25 103 VAL B O 1
ATOM 2253 N N . SER B 1 104 ? 0.438 -6.855 -12.242 1 98.31 104 SER B N 1
ATOM 2254 C CA . SER B 1 104 ? -0.384 -6.562 -13.414 1 98.31 104 SER B CA 1
ATOM 2255 C C . SER B 1 104 ? -0.255 -5.102 -13.828 1 98.31 104 SER B C 1
ATOM 2257 O O . SER B 1 104 ? 0.085 -4.246 -13.016 1 98.31 104 SER B O 1
ATOM 2259 N N . VAL B 1 105 ? -0.525 -4.848 -15.07 1 93.75 105 VAL B N 1
ATOM 2260 C CA . VAL B 1 105 ? -0.466 -3.492 -15.609 1 93.75 105 VAL B CA 1
ATOM 2261 C C . VAL B 1 105 ? -1.688 -2.699 -15.148 1 93.75 105 VAL B C 1
ATOM 2263 O O . VAL B 1 105 ? -1.58 -1.513 -14.828 1 93.75 105 VAL B O 1
ATOM 2266 N N . ASP B 1 106 ? -2.834 -3.367 -15.141 1 93.06 106 ASP B N 1
ATOM 2267 C CA . ASP B 1 106 ? -4.086 -2.783 -14.672 1 93.06 106 ASP B CA 1
ATOM 2268 C C . ASP B 1 106 ? -4.699 -3.621 -13.555 1 93.06 106 ASP B C 1
ATOM 2270 O O . ASP B 1 106 ? -3.986 -4.328 -12.844 1 93.06 106 ASP B O 1
ATOM 2274 N N . ASN B 1 107 ? -6.035 -3.465 -13.359 1 97.69 107 ASN B N 1
ATOM 2275 C CA . ASN B 1 107 ? -6.652 -4.141 -12.227 1 97.69 107 ASN B CA 1
ATOM 2276 C C . ASN B 1 107 ? -7.07 -5.566 -12.586 1 97.69 107 ASN B C 1
ATOM 2278 O O . ASN B 1 107 ? -7.926 -6.148 -11.914 1 97.69 107 ASN B O 1
ATOM 2282 N N . ASN B 1 108 ? -6.492 -6.109 -13.703 1 98.12 108 ASN B N 1
ATOM 2283 C CA . ASN B 1 108 ? -6.84 -7.453 -14.148 1 98.12 108 ASN B CA 1
ATOM 2284 C C . ASN B 1 108 ? -5.594 -8.289 -14.43 1 98.12 108 ASN B C 1
ATOM 2286 O O . ASN B 1 108 ? -4.617 -7.789 -14.984 1 98.12 108 ASN B O 1
ATOM 2290 N N . LEU B 1 109 ? -5.648 -9.523 -14.117 1 98.75 109 LEU B N 1
ATOM 2291 C CA . LEU B 1 109 ? -4.594 -10.484 -14.414 1 98.75 109 LEU B CA 1
ATOM 2292 C C . LEU B 1 109 ? -5.18 -11.82 -14.867 1 98.75 109 LEU B C 1
ATOM 2294 O O . LEU B 1 109 ? -6.047 -12.383 -14.195 1 98.75 109 LEU B O 1
ATOM 2298 N N . MET B 1 110 ? -4.809 -12.195 -15.969 1 98.69 110 MET B N 1
ATOM 2299 C CA . MET B 1 110 ? -5.23 -13.5 -16.484 1 98.69 110 MET B CA 1
ATOM 2300 C C . MET B 1 110 ? -4.113 -14.531 -16.328 1 98.69 110 MET B C 1
ATOM 2302 O O . MET B 1 110 ? -2.986 -14.297 -16.766 1 98.69 110 MET B O 1
ATOM 2306 N N . VAL B 1 111 ? -4.391 -15.609 -15.703 1 98.81 111 VAL B N 1
ATOM 2307 C CA . VAL B 1 111 ? -3.461 -16.719 -15.531 1 98.81 111 VAL B CA 1
ATOM 2308 C C . VAL B 1 111 ? -3.953 -17.938 -16.312 1 98.81 111 VAL B C 1
ATOM 2310 O O . VAL B 1 111 ? -5.074 -18.406 -16.109 1 98.81 111 VAL B O 1
ATOM 2313 N N . VAL B 1 112 ? -3.158 -18.391 -17.188 1 98.44 112 VAL B N 1
ATOM 2314 C CA . VAL B 1 112 ? -3.535 -19.547 -18.016 1 98.44 112 VAL B CA 1
ATOM 2315 C C . VAL B 1 112 ? -2.574 -20.703 -17.75 1 98.44 112 VAL B C 1
ATOM 2317 O O . VAL B 1 112 ? -1.356 -20.547 -17.875 1 98.44 112 VAL B O 1
ATOM 2320 N N . PHE B 1 113 ? -3.141 -21.781 -17.391 1 98.62 113 PHE B N 1
ATOM 2321 C CA . PHE B 1 113 ? -2.391 -23.031 -17.375 1 98.62 113 PHE B CA 1
ATOM 2322 C C . PHE B 1 113 ? -2.771 -23.922 -18.547 1 98.62 113 PHE B C 1
ATOM 2324 O O . PHE B 1 113 ? -3.955 -24.141 -18.812 1 98.62 113 PHE B O 1
ATOM 2331 N N . ARG B 1 114 ? -1.71 -24.406 -19.172 1 97.5 114 ARG B N 1
ATOM 2332 C CA . ARG B 1 114 ? -1.935 -25.328 -20.281 1 97.5 114 ARG B CA 1
ATOM 2333 C C . ARG B 1 114 ? -0.954 -26.5 -20.219 1 97.5 114 ARG B C 1
ATOM 2335 O O . ARG B 1 114 ? 0.247 -26.297 -20.031 1 97.5 114 ARG B O 1
ATOM 2342 N N . SER B 1 115 ? -1.535 -27.688 -20.328 1 96.69 115 SER B N 1
ATOM 2343 C CA . SER B 1 115 ? -0.706 -28.875 -20.453 1 96.69 115 SER B CA 1
ATOM 2344 C C . SER B 1 115 ? -0.932 -29.578 -21.797 1 96.69 115 SER B C 1
ATOM 2346 O O . SER B 1 115 ? -2.062 -29.641 -22.281 1 96.69 115 SER B O 1
ATOM 2348 N N . ASP B 1 116 ? 0.124 -30.094 -22.359 1 93.06 116 ASP B N 1
ATOM 2349 C CA . ASP B 1 116 ? 0.016 -30.781 -23.656 1 93.06 116 ASP B CA 1
ATOM 2350 C C . ASP B 1 116 ? -0.356 -32.25 -23.469 1 93.06 116 ASP B C 1
ATOM 2352 O O . ASP B 1 116 ? -0.961 -32.625 -22.453 1 93.06 116 ASP B O 1
ATOM 2356 N N . TYR B 1 117 ? -0.07 -33.188 -24.484 1 88 117 TYR B N 1
ATOM 2357 C CA . TYR B 1 117 ? -0.619 -34.531 -24.562 1 88 117 TYR B CA 1
ATOM 2358 C C . TYR B 1 117 ? 0.147 -35.5 -23.656 1 88 117 TYR B C 1
ATOM 2360 O O . TYR B 1 117 ? -0.359 -36.562 -23.312 1 88 117 TYR B O 1
ATOM 2368 N N . SER B 1 118 ? 1.366 -35.188 -23.219 1 84.38 118 SER B N 1
ATOM 2369 C CA . SER B 1 118 ? 2.076 -36.188 -22.406 1 84.38 118 SER B CA 1
ATOM 2370 C C . SER B 1 118 ? 3.146 -35.5 -21.547 1 84.38 118 SER B C 1
ATOM 2372 O O . SER B 1 118 ? 3.686 -34.469 -21.922 1 84.38 118 SER B O 1
ATOM 2374 N N . ASN B 1 119 ? 3.342 -36.094 -20.312 1 82.75 119 ASN B N 1
ATOM 2375 C CA . ASN B 1 119 ? 4.461 -35.75 -19.438 1 82.75 119 ASN B CA 1
ATOM 2376 C C . ASN B 1 119 ? 5.371 -36.969 -19.188 1 82.75 119 ASN B C 1
ATOM 2378 O O . ASN B 1 119 ? 4.895 -38.062 -18.906 1 82.75 119 ASN B O 1
ATOM 2382 N N . GLU B 1 120 ? 6.617 -36.719 -19.344 1 84.75 120 GLU B N 1
ATOM 2383 C CA . GLU B 1 120 ? 7.578 -37.812 -19.141 1 84.75 120 GLU B CA 1
ATOM 2384 C C . GLU B 1 120 ? 7.84 -38.031 -17.656 1 84.75 120 GLU B C 1
ATOM 2386 O O . GLU B 1 120 ? 8.367 -39.062 -17.266 1 84.75 120 GLU B O 1
ATOM 2391 N N . LYS B 1 121 ? 7.629 -37.062 -16.859 1 92.38 121 LYS B N 1
ATOM 2392 C CA . LYS B 1 121 ? 7.855 -37.125 -15.422 1 92.38 121 LYS B CA 1
ATOM 2393 C C . LYS B 1 121 ? 6.625 -36.656 -14.648 1 92.38 121 LYS B C 1
ATOM 2395 O O . LYS B 1 121 ? 5.754 -36 -15.203 1 92.38 121 LYS B O 1
ATOM 2400 N N . PRO B 1 122 ? 6.508 -37.094 -13.375 1 94.38 122 PRO B N 1
ATOM 2401 C CA . PRO B 1 122 ? 5.371 -36.656 -12.547 1 94.38 122 PRO B CA 1
ATOM 2402 C C . PRO B 1 122 ? 5.504 -35.25 -12.039 1 94.38 122 PRO B C 1
ATOM 2404 O O . PRO B 1 122 ? 5.898 -35.031 -10.891 1 94.38 122 PRO B O 1
ATOM 2407 N N . PHE B 1 123 ? 5.109 -34.312 -12.766 1 97 123 PHE B N 1
ATOM 2408 C CA . PHE B 1 123 ? 5.168 -32.906 -12.398 1 97 123 PHE B CA 1
ATOM 2409 C C . PHE B 1 123 ? 3.977 -32.531 -11.523 1 97 123 PHE B C 1
ATOM 2411 O O . PHE B 1 123 ? 2.828 -32.812 -11.883 1 97 123 PHE B O 1
ATOM 2418 N N . THR B 1 124 ? 4.199 -31.75 -10.453 1 96.5 124 THR B N 1
ATOM 2419 C CA . THR B 1 124 ? 3.178 -31.531 -9.438 1 96.5 124 THR B CA 1
ATOM 2420 C C . THR B 1 124 ? 2.473 -30.203 -9.656 1 96.5 124 THR B C 1
ATOM 2422 O O . THR B 1 124 ? 1.549 -29.859 -8.922 1 96.5 124 THR B O 1
ATOM 2425 N N . GLY B 1 125 ? 2.895 -29.438 -10.586 1 98.19 125 GLY B N 1
ATOM 2426 C CA . GLY B 1 125 ? 2.184 -28.219 -10.938 1 98.19 125 GLY B CA 1
ATOM 2427 C C . GLY B 1 125 ? 2.672 -27 -10.172 1 98.19 125 GLY B C 1
ATOM 2428 O O . GLY B 1 125 ? 3.877 -26.766 -10.078 1 98.19 125 GLY B O 1
ATOM 2429 N N . PHE B 1 126 ? 1.678 -26.188 -9.781 1 98.75 126 PHE B N 1
ATOM 2430 C CA . PHE B 1 126 ? 2.094 -24.938 -9.156 1 98.75 126 PHE B CA 1
ATOM 2431 C C . PHE B 1 126 ? 1.075 -24.484 -8.109 1 98.75 126 PHE B C 1
ATOM 2433 O O . PHE B 1 126 ? -0.056 -24.969 -8.094 1 98.75 126 PHE B O 1
ATOM 2440 N N . GLU B 1 127 ? 1.544 -23.672 -7.211 1 98.69 127 GLU B N 1
ATOM 2441 C CA . GLU B 1 127 ? 0.763 -22.938 -6.227 1 98.69 127 GLU B CA 1
ATOM 2442 C C . GLU B 1 127 ? 1.137 -21.453 -6.227 1 98.69 127 GLU B C 1
ATOM 2444 O O . GLU B 1 127 ? 2.316 -21.109 -6.141 1 98.69 127 GLU B O 1
ATOM 2449 N N . ALA B 1 128 ? 0.158 -20.625 -6.406 1 98.81 128 ALA B N 1
ATOM 2450 C CA . ALA B 1 128 ? 0.398 -19.188 -6.457 1 98.81 128 ALA B CA 1
ATOM 2451 C C . ALA B 1 128 ? -0.553 -18.438 -5.531 1 98.81 128 ALA B C 1
ATOM 2453 O O . ALA B 1 128 ? -1.655 -18.906 -5.246 1 98.81 128 ALA B O 1
ATOM 2454 N N . PHE B 1 129 ? -0.081 -17.344 -5.074 1 98.81 129 PHE B N 1
ATOM 2455 C CA . PHE B 1 129 ? -0.891 -16.438 -4.266 1 98.81 129 PHE B CA 1
ATOM 2456 C C . PHE B 1 129 ? -0.91 -15.039 -4.871 1 98.81 129 PHE B C 1
ATOM 2458 O O . PHE B 1 129 ? 0.114 -14.555 -5.359 1 98.81 129 PHE B O 1
ATOM 2465 N N . TYR B 1 130 ? -2.086 -14.43 -4.852 1 98.81 130 TYR B N 1
ATOM 2466 C CA . TYR B 1 130 ? -2.178 -13.062 -5.348 1 98.81 130 TYR B CA 1
ATOM 2467 C C . TYR B 1 130 ? -2.791 -12.141 -4.293 1 98.81 130 TYR B C 1
ATOM 2469 O O . TYR B 1 130 ? -3.486 -12.602 -3.387 1 98.81 130 TYR B O 1
ATOM 2477 N N . ALA B 1 131 ? -2.484 -10.852 -4.43 1 98.69 131 ALA B N 1
ATOM 2478 C CA . ALA B 1 131 ? -3.062 -9.812 -3.584 1 98.69 131 ALA B CA 1
ATOM 2479 C C . ALA B 1 131 ? -3.154 -8.484 -4.332 1 98.69 131 ALA B C 1
ATOM 2481 O O . ALA B 1 131 ? -2.283 -8.156 -5.141 1 98.69 131 ALA B O 1
ATOM 2482 N N . ALA B 1 132 ? -4.199 -7.77 -3.982 1 98.44 132 ALA B N 1
ATOM 2483 C CA . ALA B 1 132 ? -4.328 -6.414 -4.508 1 98.44 132 ALA B CA 1
ATOM 2484 C C . ALA B 1 132 ? -3.303 -5.48 -3.875 1 98.44 132 ALA B C 1
ATOM 2486 O O . ALA B 1 132 ? -3.045 -5.555 -2.67 1 98.44 132 ALA B O 1
ATOM 2487 N N . GLU B 1 133 ? -2.75 -4.711 -4.715 1 96.94 133 GLU B N 1
ATOM 2488 C CA . GLU B 1 133 ? -1.824 -3.684 -4.246 1 96.94 133 GLU B CA 1
ATOM 2489 C C . GLU B 1 133 ? -2.256 -2.297 -4.719 1 96.94 133 GLU B C 1
ATOM 2491 O O . GLU B 1 133 ? -2.619 -2.115 -5.883 1 96.94 133 GLU B O 1
ATOM 2496 N N . ASP B 1 134 ? -2.221 -1.354 -3.785 1 96.81 134 ASP B N 1
ATOM 2497 C CA . ASP B 1 134 ? -2.613 0.004 -4.145 1 96.81 134 ASP B CA 1
ATOM 2498 C C . ASP B 1 134 ? -1.69 0.576 -5.219 1 96.81 134 ASP B C 1
ATOM 2500 O O . ASP B 1 134 ? -0.468 0.448 -5.125 1 96.81 134 ASP B O 1
ATOM 2504 N N . ILE B 1 135 ? -2.295 1.194 -6.188 1 95.44 135 ILE B N 1
ATOM 2505 C CA . ILE B 1 135 ? -1.54 1.939 -7.191 1 95.44 135 ILE B CA 1
ATOM 2506 C C . ILE B 1 135 ? -1.344 3.379 -6.723 1 95.44 135 ILE B C 1
ATOM 2508 O O . ILE B 1 135 ? -2.285 4.016 -6.246 1 95.44 135 ILE B O 1
ATOM 2512 N N . ASP B 1 136 ? -0.1 3.855 -6.824 1 94.94 136 ASP B N 1
ATOM 2513 C CA . ASP B 1 136 ? 0.121 5.277 -6.566 1 94.94 136 ASP B CA 1
ATOM 2514 C C . ASP B 1 136 ? -0.133 6.105 -7.824 1 94.94 136 ASP B C 1
ATOM 2516 O O . ASP B 1 136 ? 0.782 6.336 -8.617 1 94.94 136 ASP B O 1
ATOM 2520 N N . GLU B 1 137 ? -1.224 6.59 -7.973 1 94.62 137 GLU B N 1
ATOM 2521 C CA . GLU B 1 137 ? -1.647 7.324 -9.156 1 94.62 137 GLU B CA 1
ATOM 2522 C C . GLU B 1 137 ? -0.835 8.602 -9.336 1 94.62 137 GLU B C 1
ATOM 2524 O O . GLU B 1 137 ? -0.687 9.102 -10.453 1 94.62 137 GLU B O 1
ATOM 2529 N N . CYS B 1 138 ? -0.319 9.062 -8.219 1 95.69 138 CYS B N 1
ATOM 2530 C CA . CYS B 1 138 ? 0.414 10.328 -8.258 1 95.69 138 CYS B CA 1
ATOM 2531 C C . CYS B 1 138 ? 1.749 10.156 -8.969 1 95.69 138 CYS B C 1
ATOM 2533 O O . CYS B 1 138 ? 2.375 11.148 -9.359 1 95.69 138 CYS B O 1
ATOM 2535 N N . LYS B 1 139 ? 2.188 8.984 -9.125 1 93.62 139 LYS B N 1
ATOM 2536 C CA . LYS B 1 139 ? 3.441 8.703 -9.82 1 93.62 139 LYS B CA 1
ATOM 2537 C C . LYS B 1 139 ? 3.205 8.477 -11.312 1 93.62 139 LYS B C 1
ATOM 2539 O O . LYS B 1 139 ? 4.156 8.336 -12.078 1 93.62 139 LYS B O 1
ATOM 2544 N N . GLN B 1 140 ? 2 8.43 -11.672 1 88.44 140 GLN B N 1
ATOM 2545 C CA . GLN B 1 140 ? 1.663 8.195 -13.07 1 88.44 140 GLN B CA 1
ATOM 2546 C C . GLN B 1 140 ? 1.493 9.516 -13.82 1 88.44 140 GLN B C 1
ATOM 2548 O O . GLN B 1 140 ? 1.212 10.555 -13.211 1 88.44 140 GLN B O 1
ATOM 2553 N N . LEU B 1 141 ? 1.735 9.445 -15.102 1 86.62 141 LEU B N 1
ATOM 2554 C CA . LEU B 1 141 ? 1.548 10.625 -15.945 1 86.62 141 LEU B CA 1
ATOM 2555 C C . LEU B 1 141 ? 0.238 10.531 -16.719 1 86.62 141 LEU B C 1
ATOM 2557 O O . LEU B 1 141 ? -0.216 9.438 -17.062 1 86.62 141 LEU B O 1
ATOM 2561 N N . PHE B 1 142 ? -0.376 11.609 -16.844 1 81.88 142 PHE B N 1
ATOM 2562 C CA . PHE B 1 142 ? -1.565 11.75 -17.688 1 81.88 142 PHE B CA 1
ATOM 2563 C C . PHE B 1 142 ? -1.262 12.578 -18.922 1 81.88 142 PHE B C 1
ATOM 2565 O O . PHE B 1 142 ? -1.162 13.805 -18.844 1 81.88 142 PHE B O 1
ATOM 2572 N N . GLY B 1 143 ? -1.115 11.836 -20.031 1 84 143 GLY B N 1
ATOM 2573 C CA . GLY B 1 143 ? -0.753 12.562 -21.25 1 84 143 GLY B CA 1
ATOM 2574 C C . GLY B 1 143 ? 0.58 13.273 -21.141 1 84 143 GLY B C 1
ATOM 2575 O O . GLY B 1 143 ? 0.707 14.43 -21.562 1 84 143 GLY B O 1
ATOM 2576 N N . GLY B 1 144 ? 1.514 12.75 -20.344 1 87 144 GLY B N 1
ATOM 2577 C CA . GLY B 1 144 ? 2.846 13.32 -20.219 1 87 144 GLY B CA 1
ATOM 2578 C C . GLY B 1 144 ? 2.951 14.352 -19.109 1 87 144 GLY B C 1
ATOM 2579 O O . GLY B 1 144 ? 4.031 14.891 -18.859 1 87 144 GLY B O 1
ATOM 2580 N N . GLU B 1 145 ? 1.83 14.594 -18.578 1 89.31 145 GLU B N 1
ATOM 2581 C CA . GLU B 1 145 ? 1.806 15.57 -17.5 1 89.31 145 GLU B CA 1
ATOM 2582 C C . GLU B 1 145 ? 1.375 14.93 -16.172 1 89.31 145 GLU B C 1
ATOM 2584 O O . GLU B 1 145 ? 0.695 13.906 -16.172 1 89.31 145 GLU B O 1
ATOM 2589 N N . PRO B 1 146 ? 1.783 15.664 -15.125 1 90.94 146 PRO B N 1
ATOM 2590 C CA . PRO B 1 146 ? 1.297 15.156 -13.836 1 90.94 146 PRO B CA 1
ATOM 2591 C C . PRO B 1 146 ? -0.226 15.195 -13.727 1 90.94 146 PRO B C 1
ATOM 2593 O O . PRO B 1 146 ? -0.874 16.031 -14.359 1 90.94 146 PRO B O 1
ATOM 2596 N N . LEU B 1 147 ? -0.732 14.266 -12.969 1 93.12 147 LEU B N 1
ATOM 2597 C CA . LEU B 1 147 ? -2.174 14.148 -12.781 1 93.12 147 LEU B CA 1
ATOM 2598 C C . LEU B 1 147 ? -2.75 15.43 -12.18 1 93.12 147 LEU B C 1
ATOM 2600 O O . LEU B 1 147 ? -3.859 15.836 -12.531 1 93.12 147 LEU B O 1
ATOM 2604 N N . CYS B 1 148 ? -1.981 16 -11.211 1 95.62 148 CYS B N 1
ATOM 2605 C CA . CYS B 1 148 ? -2.438 17.203 -10.523 1 95.62 148 CYS B CA 1
ATOM 2606 C C . CYS B 1 148 ? -1.518 18.391 -10.82 1 95.62 148 CYS B C 1
ATOM 2608 O O . CYS B 1 148 ? -0.297 18.219 -10.883 1 95.62 148 CYS B O 1
ATOM 2610 N N . ASN B 1 149 ? -2.055 19.609 -10.922 1 93.69 149 ASN B N 1
ATOM 2611 C CA . ASN B 1 149 ? -1.274 20.828 -11.156 1 93.69 149 ASN B CA 1
ATOM 2612 C C . ASN B 1 149 ? -0.349 21.141 -9.984 1 93.69 149 ASN B C 1
ATOM 2614 O O . ASN B 1 149 ? 0.812 21.5 -10.18 1 93.69 149 ASN B O 1
ATOM 2618 N N . HIS B 1 150 ? -0.858 21.031 -8.773 1 95.88 150 HIS B N 1
ATOM 2619 C CA . HIS B 1 150 ? -0.088 21.438 -7.605 1 95.88 150 HIS B CA 1
ATOM 2620 C C . HIS B 1 150 ? 0.237 20.25 -6.703 1 95.88 150 HIS B C 1
ATOM 2622 O O . HIS B 1 150 ? 1.323 19.688 -6.797 1 95.88 150 HIS B O 1
ATOM 2628 N N . HIS B 1 151 ? -0.753 19.781 -5.953 1 97.12 151 HIS B N 1
ATOM 2629 C CA . HIS B 1 151 ? -0.502 18.672 -5.023 1 97.12 151 HIS B CA 1
ATOM 2630 C C . HIS B 1 151 ? -1.327 17.453 -5.383 1 97.12 151 HIS B C 1
ATOM 2632 O O . HIS B 1 151 ? -2.541 17.547 -5.586 1 97.12 151 HIS B O 1
ATOM 2638 N N . CYS B 1 152 ? -0.694 16.328 -5.504 1 97.56 152 CYS B N 1
ATOM 2639 C CA . CYS B 1 152 ? -1.345 15.039 -5.691 1 97.56 152 CYS B CA 1
ATOM 2640 C C . CYS B 1 152 ? -1.266 14.195 -4.422 1 97.56 152 CYS B C 1
ATOM 2642 O O . CYS B 1 152 ? -0.186 14.016 -3.857 1 97.56 152 CYS B O 1
ATOM 2644 N N . HIS B 1 153 ? -2.428 13.664 -3.941 1 97.94 153 HIS B N 1
ATOM 2645 C CA . HIS B 1 153 ? -2.49 12.891 -2.705 1 97.94 153 HIS B CA 1
ATOM 2646 C C . HIS B 1 153 ? -2.975 11.469 -2.965 1 97.94 153 HIS B C 1
ATOM 2648 O O . HIS B 1 153 ? -4.152 11.258 -3.26 1 97.94 153 HIS B O 1
ATOM 2654 N N . ASN B 1 154 ? -2.078 10.555 -2.824 1 97.62 154 ASN B N 1
ATOM 2655 C CA . ASN B 1 154 ? -2.432 9.148 -2.992 1 97.62 154 ASN B CA 1
ATOM 2656 C C . ASN B 1 154 ? -3.062 8.578 -1.728 1 97.62 154 ASN B C 1
ATOM 2658 O O . ASN B 1 154 ? -2.615 8.867 -0.617 1 97.62 154 ASN B O 1
ATOM 2662 N N . TYR B 1 155 ? -4.102 7.797 -1.887 1 97.38 155 TYR B N 1
ATOM 2663 C CA . TYR B 1 155 ? -4.668 6.969 -0.828 1 97.38 155 TYR B CA 1
ATOM 2664 C C . TYR B 1 155 ? -5.047 5.59 -1.356 1 97.38 155 TYR B C 1
ATOM 2666 O O . TYR B 1 155 ? -5.094 5.375 -2.57 1 97.38 155 TYR B O 1
ATOM 2674 N N . VAL B 1 156 ? -5.223 4.641 -0.457 1 96.19 156 VAL B N 1
ATOM 2675 C CA . VAL B 1 156 ? -5.551 3.275 -0.854 1 96.19 156 VAL B CA 1
ATOM 2676 C C . VAL B 1 156 ? -6.789 3.281 -1.749 1 96.19 156 VAL B C 1
ATOM 2678 O O . VAL B 1 156 ? -7.883 3.629 -1.301 1 96.19 156 VAL B O 1
ATOM 2681 N N . GLY B 1 157 ? -6.617 2.928 -3.047 1 95.5 157 GLY B N 1
ATOM 2682 C CA . GLY B 1 157 ? -7.738 2.791 -3.963 1 95.5 157 GLY B CA 1
ATOM 2683 C C . GLY B 1 157 ? -8 4.043 -4.781 1 95.5 157 GLY B C 1
ATOM 2684 O O . GLY B 1 157 ? -8.914 4.07 -5.605 1 95.5 157 GLY B O 1
ATOM 2685 N N . GLY B 1 158 ? -7.125 5.121 -4.492 1 96.25 158 GLY B N 1
ATOM 2686 C CA . GLY B 1 158 ? -7.41 6.316 -5.27 1 96.25 158 GLY B CA 1
ATOM 2687 C C . GLY B 1 158 ? -6.449 7.453 -4.992 1 96.25 158 GLY B C 1
ATOM 2688 O O . GLY B 1 158 ? -5.352 7.23 -4.473 1 96.25 158 GLY B O 1
ATOM 2689 N N . TYR B 1 159 ? -6.891 8.672 -5.516 1 97 159 TYR B N 1
ATOM 2690 C CA . TYR B 1 159 ? -6.117 9.891 -5.328 1 97 159 TYR B CA 1
ATOM 2691 C C . TYR B 1 159 ? -7.016 11.117 -5.398 1 97 159 TYR B C 1
ATOM 2693 O O . TYR B 1 159 ? -8.18 11.031 -5.801 1 97 159 TYR B O 1
ATOM 2701 N N . TYR B 1 160 ? -6.57 12.203 -4.902 1 97.31 160 TYR B N 1
ATOM 2702 C CA . TYR B 1 160 ? -7.219 13.492 -5.117 1 97.31 160 TYR B CA 1
ATOM 2703 C C . TYR B 1 160 ? -6.191 14.617 -5.188 1 97.31 160 TYR B C 1
ATOM 2705 O O . TYR B 1 160 ? -5.023 14.422 -4.848 1 97.31 160 TYR B O 1
ATOM 2713 N N . CYS B 1 161 ? -6.617 15.758 -5.734 1 97.69 161 CYS B N 1
ATOM 2714 C CA . CYS B 1 161 ? -5.723 16.891 -5.918 1 97.69 161 CYS B CA 1
ATOM 2715 C C . CYS B 1 161 ? -6.109 18.047 -5 1 97.69 161 CYS B C 1
ATOM 2717 O O . CYS B 1 161 ? -7.27 18.156 -4.598 1 97.69 161 CYS B O 1
ATOM 2719 N N . SER B 1 162 ? -5.105 18.797 -4.633 1 97.38 162 SER B N 1
ATOM 2720 C CA . SER B 1 162 ? -5.336 20.047 -3.92 1 97.38 162 SER B CA 1
ATOM 2721 C C . SER B 1 162 ? -4.43 21.156 -4.445 1 97.38 162 SER B C 1
ATOM 2723 O O . SER B 1 162 ? -3.504 20.891 -5.219 1 97.38 162 SER B O 1
ATOM 2725 N N . CYS B 1 163 ? -4.82 22.391 -4.117 1 97.44 163 CYS B N 1
ATOM 2726 C CA . CYS B 1 163 ? -4.086 23.531 -4.645 1 97.44 163 CYS B CA 1
ATOM 2727 C C . CYS B 1 163 ? -3.352 24.281 -3.533 1 97.44 163 CYS B C 1
ATOM 2729 O O . CYS B 1 163 ? -3.744 24.203 -2.367 1 97.44 163 CYS B O 1
ATOM 2731 N N . ARG B 1 164 ? -2.328 24.969 -3.92 1 96 164 ARG B N 1
ATOM 2732 C CA . ARG B 1 164 ? -1.623 25.875 -3.02 1 96 164 ARG B CA 1
ATOM 2733 C C . ARG B 1 164 ? -2.529 27.016 -2.574 1 96 164 ARG B C 1
ATOM 2735 O O . ARG B 1 164 ? -3.557 27.281 -3.201 1 96 164 ARG B O 1
ATOM 2742 N N . ILE B 1 165 ? -2.076 27.609 -1.482 1 93.81 165 ILE B N 1
ATOM 2743 C CA . ILE B 1 165 ? -2.822 28.766 -0.981 1 93.81 165 ILE B CA 1
ATOM 2744 C C . ILE B 1 165 ? -2.967 29.812 -2.088 1 93.81 165 ILE B C 1
ATOM 2746 O O . ILE B 1 165 ? -2.006 30.094 -2.803 1 93.81 165 ILE B O 1
ATOM 2750 N N . GLY B 1 166 ? -4.141 30.406 -2.199 1 94.06 166 GLY B N 1
ATOM 2751 C CA . GLY B 1 166 ? -4.379 31.438 -3.193 1 94.06 166 GLY B CA 1
ATOM 2752 C C . GLY B 1 166 ? -4.883 30.891 -4.516 1 94.06 166 GLY B C 1
ATOM 2753 O O . GLY B 1 166 ? -5.137 31.656 -5.453 1 94.06 166 GLY B O 1
ATOM 2754 N N . TYR B 1 167 ? -4.949 29.578 -4.645 1 96.5 167 TYR B N 1
ATOM 2755 C CA . TYR B 1 167 ? -5.445 28.922 -5.852 1 96.5 167 TYR B CA 1
ATOM 2756 C C . TYR B 1 167 ? -6.703 28.109 -5.559 1 96.5 167 TYR B C 1
ATOM 2758 O O . TYR B 1 167 ? -6.922 27.688 -4.422 1 96.5 167 TYR B O 1
ATOM 2766 N N . THR B 1 168 ? -7.508 27.938 -6.609 1 95.94 168 THR B N 1
ATOM 2767 C CA . THR B 1 168 ? -8.734 27.156 -6.46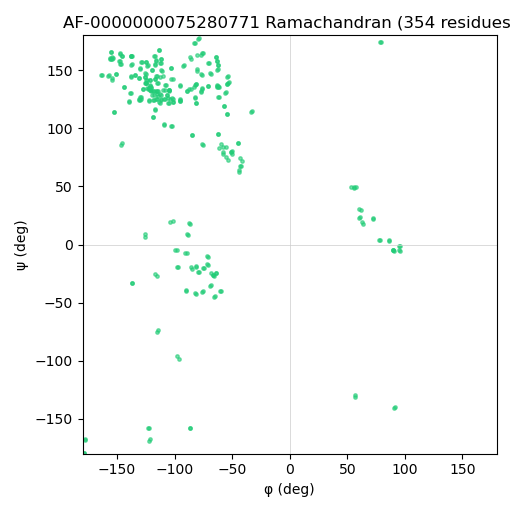5 1 95.94 168 THR B CA 1
ATOM 2768 C C . THR B 1 168 ? -8.75 25.984 -7.43 1 95.94 168 THR B C 1
ATOM 2770 O O . THR B 1 168 ? -8.367 26.125 -8.594 1 95.94 168 THR B O 1
ATOM 2773 N N . LEU B 1 169 ? -9.188 24.891 -6.84 1 95.81 169 LEU B N 1
ATOM 2774 C CA . LEU B 1 169 ? -9.266 23.672 -7.648 1 95.81 169 LEU B CA 1
ATOM 2775 C C . LEU B 1 169 ? -10.477 23.719 -8.578 1 95.81 169 LEU B C 1
ATOM 2777 O O . LEU B 1 169 ? -11.594 23.984 -8.141 1 95.81 169 LEU B O 1
ATOM 2781 N N . HIS B 1 170 ? -10.297 23.391 -9.789 1 94.88 170 HIS B N 1
ATOM 2782 C CA . HIS B 1 170 ? -11.367 23.453 -10.773 1 94.88 170 HIS B CA 1
ATOM 2783 C C . HIS B 1 170 ? -12.258 22.219 -10.703 1 94.88 170 HIS B C 1
ATOM 2785 O O . HIS B 1 170 ? -11.945 21.25 -9.992 1 94.88 170 HIS B O 1
ATOM 2791 N N . GLU B 1 171 ? -13.312 22.219 -11.438 1 93.62 171 GLU B N 1
ATOM 2792 C CA . GLU B 1 171 ? -14.32 21.156 -11.438 1 93.62 171 GLU B CA 1
ATOM 2793 C C . GLU B 1 171 ? -13.734 19.859 -11.969 1 93.62 171 GLU B C 1
ATOM 2795 O O . GLU B 1 171 ? -14.188 18.766 -11.594 1 93.62 171 GLU B O 1
ATOM 2800 N N . ASN B 1 172 ? -12.711 20 -12.82 1 91.56 172 ASN B N 1
ATOM 2801 C CA . ASN B 1 172 ? -12.086 18.797 -13.359 1 91.56 172 ASN B CA 1
ATOM 2802 C C . ASN B 1 172 ? -11.273 18.078 -12.289 1 91.56 172 ASN B C 1
ATOM 2804 O O . ASN B 1 172 ? -10.711 17 -12.555 1 91.56 172 ASN B O 1
ATOM 2808 N N . LYS B 1 173 ? -11.086 18.734 -11.141 1 93.31 173 LYS B N 1
ATOM 2809 C CA . LYS B 1 173 ? -10.469 18.156 -9.953 1 93.31 173 LYS B CA 1
ATOM 2810 C C . LYS B 1 173 ? -8.969 17.969 -10.148 1 93.31 173 LYS B C 1
ATOM 2812 O O . LYS B 1 173 ? -8.352 17.141 -9.477 1 93.31 173 LYS B O 1
ATOM 2817 N N . ARG B 1 174 ? -8.305 18.719 -11.102 1 93.75 174 ARG B N 1
ATOM 2818 C CA . ARG B 1 174 ? -6.875 18.562 -11.359 1 93.75 174 ARG B CA 1
ATOM 2819 C C . ARG B 1 174 ? -6.188 19.906 -11.523 1 93.75 174 ARG B C 1
ATOM 2821 O O . ARG B 1 174 ? -5.008 20.047 -11.195 1 93.75 174 ARG B O 1
ATOM 2828 N N . THR B 1 175 ? -6.949 20.797 -12.07 1 95 175 THR B N 1
ATOM 2829 C CA . THR B 1 175 ? -6.363 22.078 -12.453 1 95 175 THR B CA 1
ATOM 2830 C C . THR B 1 175 ? -6.582 23.125 -11.352 1 95 175 THR B C 1
ATOM 2832 O O . THR B 1 175 ? -7.668 23.219 -10.781 1 95 175 THR B O 1
ATOM 2835 N N . CYS B 1 176 ? -5.508 23.906 -11.062 1 96.75 176 CYS B N 1
ATOM 2836 C CA . CYS B 1 176 ? -5.566 25 -10.094 1 96.75 176 CYS B CA 1
ATOM 2837 C C . CYS B 1 176 ? -5.43 26.359 -10.789 1 96.75 176 CYS B C 1
ATOM 2839 O O . CYS B 1 176 ? -4.539 26.547 -11.625 1 96.75 176 CYS B O 1
ATOM 2841 N N . THR B 1 177 ? -6.367 27.188 -10.453 1 95 177 THR B N 1
ATOM 2842 C CA . THR B 1 177 ? -6.289 28.547 -11 1 95 177 THR B CA 1
ATOM 2843 C C . THR B 1 177 ? -6.227 29.578 -9.883 1 95 177 THR B C 1
ATOM 2845 O O . THR B 1 177 ? -6.863 29.406 -8.836 1 95 177 THR B O 1
ATOM 2848 N N . GLY B 1 178 ? -5.406 30.609 -10.117 1 91 178 GLY B N 1
ATOM 2849 C CA . GLY B 1 178 ? -5.258 31.672 -9.133 1 91 178 GLY B CA 1
ATOM 2850 C C . GLY B 1 178 ? -6.543 32.438 -8.883 1 91 178 GLY B C 1
ATOM 2851 O O . GLY B 1 178 ? -7.316 32.688 -9.812 1 91 178 GLY B O 1
ATOM 2852 N N . GLU B 1 179 ? -6.828 32.719 -7.57 1 81 179 GLU B N 1
ATOM 2853 C CA . GLU B 1 179 ? -7.961 33.562 -7.238 1 81 179 GLU B CA 1
ATOM 2854 C C . GLU B 1 179 ? -7.66 35.031 -7.574 1 81 179 GLU B C 1
ATOM 2856 O O . GLU B 1 179 ? -6.516 35.469 -7.48 1 81 179 GLU B O 1
#

Organism: Aptenodytes forsteri (NCBI:txid9233)

Secondary structure (DSSP, 8-state):
------------EEEEEEE-SSEEEEE-TTTTSPPPSSEEEEEEEE--TTEEEEEEEEEEE----GGG-SSEEEEEETTEEEEEE-SSS--SS-B--TT-EEE-SSSEEEEEEEE-S--SS---EEEEEEEEEE--GGGSEETTEESSSSEEEEETTEEEEE--TTEEE-TTSS-EEE-/------------EEEEEEE-SSEEEEE-TTTTSPPPSSEEEEEEEE--TTEEEEEEEEEEE----GGG-SSEEEEEETTEEEEEE-SSS--SS-B--TT-EEE-SSSEEEEEEEE-S--SS---EEEEEEEEEE--GGGSEETTEESSSSEEEEETTEEEEE--TTEEE-TTSS-EEE-